Protein AF-A0A8H8DIW2-F1 (afdb_monomer_lite)

Radius of gyration: 33.6 Å; chains: 1; bounding box: 91×59×78 Å

InterPro domains:
  IPR000555 JAB1/MPN/MOV34 metalloenzyme domain [PF01398] (2-53)
  IPR024969 EIF3F/CSN6-like, C-terminal [PF13012] (102-213)

Secondary structure (DSSP, 8-state):
---------HHHHHHHHHH--STT----EEEE--SS--HHHHHHHHHHTTT-SSPEEEEE--SPPSSS-SEEEEEEEEE--TTSPPPEEEEEEE-------HHHHHHHHHHTTTTS-TT--HHHHHHHHHHHHHHHHHHHHHHHHHHHHHHHTTSS---HHHHHHHHHHHHT---TTSHHHHHHHHHHHHHHHHHHHHHHHHHHHHHHHHHHHHHHHHHHHHHHHHTT-TTTTHHHHHHHHHHTT-SS--------------------------

Sequence (274 aa):
MSDMFFKVNGAFVSTAQTRLSEPREKVIGWYHSGPKLRKSDLKINELFRRYCANPVLVVIDVKIKDIGIPTDAYMAVEEIHDDGTASAKTFVHVPSVIEAEEAEEIGVEHLLRDVKDKAVGTLSTRVAEQLTSLKGLKQHLDEIRRYLEKVTSEALPVNHQILYHLQDIFNLLPNLTGATSSRAFSVKTNDQLLVVYLCSLIRAVIALHNLINNKEENLESERRLELGLADKEDKEEDKDKKKASGDASAPSTADPENAKGRNADAGKKSDKPN

Structure (mmCIF, N/CA/C/O backbone):
data_AF-A0A8H8DIW2-F1
#
_entry.id   AF-A0A8H8DIW2-F1
#
loop_
_atom_site.group_PDB
_atom_site.id
_atom_site.type_symbol
_atom_site.label_atom_id
_atom_site.label_alt_id
_atom_site.label_comp_id
_atom_site.label_asym_id
_atom_site.label_entity_id
_atom_site.label_seq_id
_atom_site.pdbx_PDB_ins_code
_atom_site.Cartn_x
_atom_site.Cartn_y
_atom_site.Cartn_z
_atom_site.occupancy
_atom_site.B_iso_or_equiv
_atom_site.auth_seq_id
_atom_site.auth_comp_id
_atom_site.auth_asym_id
_atom_site.auth_atom_id
_atom_site.pdbx_PDB_model_num
ATOM 1 N N . MET A 1 1 ? 8.024 -7.146 -37.914 1.00 41.06 1 MET A N 1
ATOM 2 C CA . MET A 1 1 ? 8.447 -6.071 -36.994 1.00 41.06 1 MET A CA 1
ATOM 3 C C . MET A 1 1 ? 7.457 -4.933 -37.197 1.00 41.06 1 MET A C 1
ATOM 5 O O . MET A 1 1 ? 7.612 -4.166 -38.131 1.00 41.06 1 MET A O 1
ATOM 9 N N . SER A 1 2 ? 6.328 -4.963 -36.482 1.00 40.53 2 SER A N 1
ATOM 10 C CA . SER A 1 2 ? 5.239 -4.002 -36.706 1.00 40.53 2 SER A CA 1
ATOM 11 C C . SER A 1 2 ? 5.641 -2.682 -36.064 1.00 40.53 2 SER A C 1
ATOM 13 O O . SER A 1 2 ? 5.829 -2.646 -34.847 1.00 40.53 2 SER A O 1
ATOM 15 N N . ASP A 1 3 ? 5.811 -1.632 -36.865 1.00 46.53 3 ASP A N 1
ATOM 16 C CA . ASP A 1 3 ? 6.040 -0.287 -36.347 1.00 46.53 3 ASP A CA 1
ATOM 17 C C . ASP A 1 3 ? 4.857 0.088 -35.453 1.00 46.53 3 ASP A C 1
ATOM 19 O O . ASP A 1 3 ? 3.697 0.105 -35.874 1.00 46.53 3 ASP A O 1
ATOM 23 N N . MET A 1 4 ? 5.141 0.281 -34.169 1.00 57.25 4 MET A N 1
ATOM 24 C CA . MET A 1 4 ? 4.126 0.595 -33.177 1.00 57.25 4 MET A CA 1
ATOM 25 C C . MET A 1 4 ? 3.825 2.090 -33.300 1.00 57.25 4 MET A C 1
ATOM 27 O O . MET A 1 4 ? 4.548 2.926 -32.758 1.00 57.25 4 MET A O 1
ATOM 31 N N . PHE A 1 5 ? 2.793 2.424 -34.072 1.00 63.16 5 PHE A N 1
ATOM 32 C CA . PHE A 1 5 ? 2.337 3.798 -34.253 1.00 63.16 5 PHE A CA 1
ATOM 33 C C . PHE A 1 5 ? 1.617 4.286 -32.995 1.00 63.16 5 PHE A C 1
ATOM 35 O O . PHE A 1 5 ? 0.611 3.717 -32.574 1.00 63.16 5 PHE A O 1
ATOM 42 N N . PHE A 1 6 ? 2.115 5.371 -32.412 1.00 67.75 6 PHE A N 1
ATOM 43 C CA . PHE A 1 6 ? 1.425 6.137 -31.381 1.00 67.75 6 PHE A CA 1
ATOM 44 C C . PHE A 1 6 ? 1.290 7.582 -31.862 1.00 67.75 6 PHE A C 1
ATOM 46 O O . PHE A 1 6 ? 2.169 8.110 -32.545 1.00 67.75 6 PHE A O 1
ATOM 53 N N . LYS A 1 7 ? 0.165 8.222 -31.539 1.00 74.31 7 LYS A N 1
ATOM 54 C CA . LYS A 1 7 ? -0.134 9.595 -31.950 1.00 74.31 7 LYS A CA 1
ATOM 55 C C . LYS A 1 7 ? -0.332 10.445 -30.705 1.00 74.31 7 LYS A C 1
ATOM 57 O O . LYS A 1 7 ? -1.301 10.255 -29.981 1.00 74.31 7 LYS A O 1
ATOM 62 N N . VAL A 1 8 ? 0.575 11.390 -30.481 1.00 76.31 8 VAL A N 1
ATOM 63 C CA . VAL A 1 8 ? 0.440 12.409 -29.432 1.00 76.31 8 VAL A CA 1
ATOM 64 C C . VAL A 1 8 ? 0.016 13.714 -30.095 1.00 76.31 8 VAL A C 1
ATOM 66 O O . VAL A 1 8 ? 0.675 14.190 -31.019 1.00 76.31 8 VAL A O 1
ATOM 69 N N . ASN A 1 9 ? -1.100 14.293 -29.653 1.00 83.00 9 ASN A N 1
ATOM 70 C CA . ASN A 1 9 ? -1.575 15.573 -30.172 1.00 83.00 9 ASN A CA 1
ATOM 71 C C . ASN A 1 9 ? -0.874 16.737 -29.451 1.00 83.00 9 ASN A C 1
ATOM 73 O O . ASN A 1 9 ? -1.377 17.255 -28.456 1.00 83.00 9 ASN A O 1
ATOM 77 N N . GLY A 1 10 ? 0.286 17.154 -29.962 1.00 76.62 10 GLY A N 1
ATOM 78 C CA . GLY A 1 10 ? 1.078 18.235 -29.360 1.00 76.62 10 GLY A CA 1
ATOM 79 C C . GLY A 1 10 ? 0.364 19.593 -29.304 1.00 76.62 10 GLY A C 1
ATOM 80 O O . GLY A 1 10 ? 0.593 20.352 -28.366 1.00 76.62 10 GLY A O 1
ATOM 81 N N . ALA A 1 11 ? -0.541 19.877 -30.251 1.00 77.81 11 ALA A N 1
ATOM 82 C CA . ALA A 1 11 ? -1.320 21.119 -30.274 1.00 77.81 11 ALA A CA 1
ATOM 83 C C . ALA A 1 11 ? -2.365 21.167 -29.149 1.00 77.81 11 ALA A C 1
ATOM 85 O O . ALA A 1 11 ? -2.631 22.225 -28.579 1.00 77.81 11 ALA A O 1
ATOM 86 N N . PHE A 1 12 ? -2.943 20.016 -28.798 1.00 81.06 12 PHE A N 1
ATOM 87 C CA . PHE A 1 12 ? -3.833 19.915 -27.645 1.00 81.06 12 PHE A CA 1
ATOM 88 C C . PHE A 1 12 ? -3.070 20.161 -26.339 1.00 81.06 12 PHE A C 1
ATOM 90 O O . PHE A 1 12 ? -3.522 20.956 -25.522 1.00 81.06 12 PHE A O 1
ATOM 97 N N . VAL A 1 13 ? -1.890 19.551 -26.175 1.00 77.31 13 VAL A N 1
ATOM 98 C CA . VAL A 1 13 ? -1.063 19.704 -24.963 1.00 77.31 13 VAL A CA 1
ATOM 99 C C . VAL A 1 13 ? -0.633 21.159 -24.760 1.00 77.31 13 VAL A C 1
ATOM 101 O O . VAL A 1 13 ? -0.788 21.691 -23.665 1.00 77.31 13 VAL A O 1
ATOM 104 N N . SER A 1 14 ? -0.172 21.842 -25.813 1.00 74.69 14 SER A N 1
ATOM 105 C CA . SER A 1 14 ? 0.210 23.259 -25.719 1.00 74.69 14 SER A CA 1
ATOM 106 C C . SER A 1 14 ? -0.985 24.172 -25.425 1.00 74.69 14 SER A C 1
ATOM 108 O O . SER A 1 14 ? -0.876 25.121 -24.647 1.00 74.69 14 SER A O 1
ATOM 110 N N . THR A 1 15 ? -2.144 23.877 -26.021 1.00 79.31 15 THR A N 1
ATOM 111 C CA . THR A 1 15 ? -3.383 24.622 -25.757 1.00 79.31 15 THR A CA 1
ATOM 112 C C . THR A 1 15 ? -3.842 24.425 -24.316 1.00 79.31 15 THR A C 1
ATOM 114 O O . THR A 1 15 ? -4.199 25.400 -23.664 1.00 79.31 15 THR A O 1
ATOM 117 N N . ALA A 1 16 ? -3.801 23.193 -23.805 1.00 74.75 16 ALA A N 1
ATOM 118 C CA . ALA A 1 16 ? -4.144 22.884 -22.421 1.00 74.75 16 ALA A CA 1
ATOM 119 C C . ALA A 1 16 ? -3.191 23.584 -21.443 1.00 74.75 16 ALA A C 1
ATOM 121 O O . ALA A 1 16 ? -3.651 24.216 -20.502 1.00 74.75 16 ALA A O 1
ATOM 122 N N . GLN A 1 17 ? -1.884 23.578 -21.726 1.00 72.06 17 GLN A N 1
ATOM 123 C CA . GLN A 1 17 ? -0.886 24.260 -20.900 1.00 72.06 17 GLN A CA 1
ATOM 124 C C . GLN A 1 17 ? -1.117 25.775 -20.811 1.00 72.06 17 GLN A C 1
ATOM 126 O O . GLN A 1 17 ? -0.892 26.371 -19.765 1.00 72.06 17 GLN A O 1
ATOM 131 N N . THR A 1 18 ? -1.589 26.394 -21.895 1.00 69.38 18 THR A N 1
ATOM 132 C CA . THR A 1 18 ? -1.907 27.833 -21.927 1.00 69.38 18 THR A CA 1
ATOM 133 C C . THR A 1 18 ? -3.236 28.146 -21.229 1.00 69.38 18 THR A C 1
ATOM 135 O O . THR A 1 18 ? -3.476 29.283 -20.837 1.00 69.38 18 THR A O 1
ATOM 138 N N . ARG A 1 19 ? -4.122 27.150 -21.107 1.00 66.94 19 ARG A N 1
ATOM 139 C CA . ARG A 1 19 ? -5.484 27.301 -20.579 1.00 66.94 19 ARG A CA 1
ATOM 140 C C . ARG A 1 19 ? -5.606 26.921 -19.099 1.00 66.94 19 ARG A C 1
ATOM 142 O O . ARG A 1 19 ? -6.672 27.136 -18.536 1.00 66.94 19 ARG A O 1
ATOM 149 N N . LEU A 1 20 ? -4.552 26.376 -18.485 1.00 65.75 20 LEU A N 1
ATOM 150 C CA . LEU A 1 20 ? -4.472 26.206 -17.031 1.00 65.75 20 LEU A CA 1
ATOM 151 C C . LEU A 1 20 ? -4.645 27.586 -16.380 1.00 65.75 20 LEU A C 1
ATOM 153 O O . LEU A 1 20 ? -3.830 28.486 -16.586 1.00 65.75 20 LEU A O 1
ATOM 157 N N . SER A 1 21 ? -5.771 27.765 -15.691 1.00 55.81 21 SER A N 1
ATOM 158 C CA . SER A 1 21 ? -6.220 29.040 -15.124 1.00 55.81 21 SER A CA 1
ATOM 159 C C . SER A 1 21 ? -5.465 29.413 -13.853 1.00 55.81 21 SER A C 1
ATOM 161 O O . SER A 1 21 ? -5.243 30.599 -13.605 1.00 55.81 21 SER A O 1
ATOM 163 N N . GLU A 1 22 ? -5.032 28.420 -13.071 1.00 68.62 22 GLU A N 1
ATOM 164 C CA . GLU A 1 22 ? -4.232 28.631 -11.871 1.00 68.62 22 GLU A CA 1
ATOM 165 C C . GLU A 1 22 ? -2.736 28.764 -12.219 1.00 68.62 22 GLU A C 1
ATOM 167 O O . GLU A 1 22 ? -2.129 27.820 -12.727 1.00 68.62 22 GLU A O 1
ATOM 172 N N . PRO A 1 23 ? -2.054 29.858 -11.828 1.00 63.75 23 PRO A N 1
ATOM 173 C CA . PRO A 1 23 ? -0.604 30.005 -12.016 1.00 63.75 23 PRO A CA 1
ATOM 174 C C . PRO A 1 23 ? 0.238 28.992 -11.212 1.00 63.75 23 PRO A C 1
ATOM 176 O O . PRO A 1 23 ? 1.462 28.929 -11.370 1.00 63.75 23 PRO A O 1
ATOM 179 N N . ARG A 1 24 ? -0.401 28.216 -10.327 1.00 74.88 24 ARG A N 1
ATOM 180 C CA . ARG A 1 24 ? 0.219 27.167 -9.509 1.00 74.88 24 ARG A CA 1
ATOM 181 C C . ARG A 1 24 ? 0.212 25.794 -10.175 1.00 74.88 24 ARG A C 1
ATOM 183 O O . ARG A 1 24 ? 1.069 24.979 -9.842 1.00 74.88 24 ARG A O 1
ATOM 190 N N . GLU A 1 25 ? -0.683 25.551 -11.123 1.00 81.06 25 GLU A N 1
ATOM 191 C CA . GLU A 1 25 ? -0.782 24.260 -11.791 1.00 81.06 25 GLU A CA 1
ATOM 192 C C . GLU A 1 25 ? 0.158 24.209 -12.993 1.00 81.06 25 GLU A C 1
ATOM 194 O O . GLU A 1 25 ? 0.137 25.056 -13.887 1.00 81.06 25 GLU A O 1
ATOM 199 N N . LYS A 1 26 ? 1.029 23.201 -13.010 1.00 82.12 26 LYS A N 1
ATOM 200 C CA . LYS A 1 26 ? 1.973 22.971 -14.103 1.00 82.12 26 LYS A CA 1
ATOM 201 C C . LYS A 1 26 ? 1.888 21.523 -14.532 1.00 82.12 26 LYS A C 1
ATOM 203 O O . LYS A 1 26 ? 1.662 20.631 -13.721 1.00 82.12 26 LYS A O 1
ATOM 208 N N . VAL A 1 27 ? 2.129 21.283 -15.814 1.00 84.75 27 VAL A N 1
ATOM 209 C CA . VAL A 1 27 ? 2.275 19.920 -16.322 1.00 84.75 27 VAL A CA 1
ATOM 210 C C . VAL A 1 27 ? 3.525 19.309 -15.681 1.00 84.75 27 VAL A C 1
ATOM 212 O O . VAL A 1 27 ? 4.618 19.864 -15.806 1.00 84.75 27 VAL A O 1
ATOM 215 N N . ILE A 1 28 ? 3.358 18.188 -14.978 1.00 88.44 28 ILE A N 1
ATOM 216 C CA . ILE A 1 28 ? 4.436 17.469 -14.269 1.00 88.44 28 ILE A CA 1
ATOM 217 C C . ILE A 1 28 ? 4.766 16.107 -14.895 1.00 88.44 28 ILE A C 1
ATOM 219 O O . ILE A 1 28 ? 5.790 15.502 -14.585 1.00 88.44 28 ILE A O 1
ATOM 223 N N . GLY A 1 29 ? 3.919 15.612 -15.796 1.00 90.94 29 GLY A N 1
ATOM 224 C CA . GLY A 1 29 ? 4.054 14.267 -16.331 1.00 90.94 29 GLY A CA 1
ATOM 225 C C . GLY A 1 29 ? 2.852 13.835 -17.154 1.00 90.94 29 GLY A C 1
ATOM 226 O O . GLY A 1 29 ? 2.087 14.663 -17.654 1.00 90.94 29 GLY A O 1
ATOM 227 N N . TRP A 1 30 ? 2.708 12.525 -17.302 1.00 92.00 30 TRP A N 1
ATOM 228 C CA . TRP A 1 30 ? 1.630 11.894 -18.053 1.00 92.00 30 TRP A CA 1
ATOM 229 C C . TRP A 1 30 ? 1.279 10.544 -17.426 1.00 92.00 30 TRP A C 1
ATOM 231 O O . TRP A 1 30 ? 2.068 9.961 -16.683 1.00 92.00 30 TRP A O 1
ATOM 241 N N . TYR A 1 31 ? 0.082 10.044 -17.716 1.00 93.00 31 TYR A N 1
ATOM 242 C CA . TYR A 1 31 ? -0.382 8.767 -17.192 1.00 93.00 31 TYR A CA 1
ATOM 243 C C . TYR A 1 31 ? -0.924 7.876 -18.303 1.00 93.00 31 TYR A C 1
ATOM 245 O O . TYR A 1 31 ? -1.325 8.354 -19.370 1.00 93.00 31 TYR A O 1
ATOM 253 N N . HIS A 1 32 ? -0.962 6.572 -18.046 1.00 91.69 32 HIS A N 1
ATOM 254 C CA . HIS A 1 32 ? -1.687 5.638 -18.896 1.00 91.69 32 HIS A CA 1
ATOM 255 C C . HIS A 1 32 ? -2.443 4.593 -18.080 1.00 91.69 32 HIS A C 1
ATOM 257 O O . HIS A 1 32 ? -1.992 4.140 -17.032 1.00 91.69 32 HIS A O 1
ATOM 263 N N . SER A 1 33 ? -3.567 4.144 -18.630 1.00 87.88 33 SER A N 1
ATOM 264 C CA . SER A 1 33 ? -4.468 3.152 -18.035 1.00 87.88 33 SER A CA 1
ATOM 265 C C . SER A 1 33 ? -4.058 1.684 -18.273 1.00 87.88 33 SER A C 1
ATOM 267 O O . SER A 1 33 ? -4.816 0.757 -17.992 1.00 87.88 33 SER A O 1
ATOM 269 N N . GLY A 1 34 ? -2.890 1.444 -18.884 1.00 78.75 34 GLY A N 1
ATOM 270 C CA . GLY A 1 34 ? -2.388 0.097 -19.173 1.00 78.75 34 GLY A CA 1
ATOM 271 C C . GLY A 1 34 ? -1.809 -0.612 -17.938 1.00 78.75 34 GLY A C 1
ATOM 272 O O . GLY A 1 34 ? -1.159 0.038 -17.137 1.00 78.75 34 GLY A O 1
ATOM 273 N N . PRO A 1 35 ? -1.941 -1.948 -17.807 1.00 77.56 35 PRO A N 1
ATOM 274 C CA . PRO A 1 35 ? -1.584 -2.662 -16.572 1.00 77.56 35 PRO A CA 1
ATOM 275 C C . PRO A 1 35 ? -0.074 -2.848 -16.343 1.00 77.56 35 PRO A C 1
ATOM 277 O O . PRO A 1 35 ? 0.329 -3.261 -15.262 1.00 77.56 35 PRO A O 1
ATOM 280 N N . LYS A 1 36 ? 0.761 -2.663 -17.375 1.00 83.00 36 LYS A N 1
ATOM 281 C CA . LYS A 1 36 ? 2.224 -2.824 -17.323 1.00 83.00 36 LYS A CA 1
ATOM 282 C C . LYS A 1 36 ? 2.893 -1.875 -18.308 1.00 83.00 36 LYS A C 1
ATOM 284 O O . LYS A 1 36 ? 2.298 -1.568 -19.346 1.00 83.00 36 LYS A O 1
ATOM 289 N N . LEU A 1 37 ? 4.144 -1.517 -18.019 1.00 86.06 37 LEU A N 1
ATOM 290 C CA . LEU A 1 37 ? 4.985 -0.716 -18.904 1.00 86.06 37 LEU A CA 1
ATOM 291 C C . LEU A 1 37 ? 5.192 -1.402 -20.256 1.00 86.06 37 LEU A C 1
ATOM 293 O O . LEU A 1 37 ? 5.345 -2.626 -20.364 1.00 86.06 37 LEU A O 1
ATOM 297 N N . ARG A 1 38 ? 5.246 -0.580 -21.296 1.00 86.50 38 ARG A N 1
ATOM 298 C CA . ARG A 1 38 ? 5.514 -0.948 -22.681 1.00 86.50 38 ARG A CA 1
ATOM 299 C C . ARG A 1 38 ? 6.789 -0.264 -23.160 1.00 86.50 38 ARG A C 1
ATOM 301 O O . ARG A 1 38 ? 7.127 0.848 -22.775 1.00 86.50 38 ARG A O 1
ATOM 308 N N . LYS A 1 39 ? 7.471 -0.895 -24.119 1.00 82.62 39 LYS A N 1
ATOM 309 C CA . LYS A 1 39 ? 8.671 -0.318 -24.759 1.00 82.62 39 LYS A CA 1
ATOM 310 C C . LYS A 1 39 ? 8.392 1.014 -25.478 1.00 82.62 39 LYS A C 1
ATOM 312 O O . LYS A 1 39 ? 9.310 1.800 -25.686 1.00 82.62 39 LYS A O 1
ATOM 317 N N . SER A 1 40 ? 7.140 1.269 -25.868 1.00 87.56 40 SER A N 1
ATOM 318 C CA . SER A 1 40 ? 6.693 2.538 -26.459 1.00 87.56 40 SER A CA 1
ATOM 319 C C . SER A 1 40 ? 6.756 3.712 -25.485 1.00 87.56 40 SER A C 1
ATOM 321 O O . SER A 1 40 ? 6.913 4.850 -25.924 1.00 87.56 40 SER A O 1
ATOM 323 N N . ASP A 1 41 ? 6.661 3.447 -24.184 1.00 90.19 41 ASP A N 1
ATOM 324 C CA . ASP A 1 41 ? 6.467 4.483 -23.169 1.00 90.19 41 ASP A CA 1
ATOM 325 C C . ASP A 1 41 ? 7.717 5.341 -23.015 1.00 90.19 41 ASP A C 1
ATOM 327 O O . ASP A 1 41 ? 7.624 6.544 -22.795 1.00 90.19 41 ASP A O 1
ATOM 331 N N . LEU A 1 42 ? 8.891 4.759 -23.269 1.00 87.88 42 LEU A N 1
ATOM 332 C CA . LEU A 1 42 ? 10.146 5.498 -23.300 1.00 87.88 42 LEU A CA 1
ATOM 333 C C . LEU A 1 42 ? 10.152 6.560 -24.411 1.00 87.88 42 LEU A C 1
ATOM 335 O O . LEU A 1 42 ? 10.541 7.702 -24.177 1.00 87.88 42 LEU A O 1
ATOM 339 N N . LYS A 1 43 ? 9.645 6.210 -25.602 1.00 88.31 43 LYS A N 1
ATOM 340 C CA . LYS A 1 43 ? 9.546 7.141 -26.739 1.00 88.31 43 LYS A CA 1
ATOM 341 C C . LYS A 1 43 ? 8.530 8.251 -26.468 1.00 88.31 43 LYS A C 1
ATOM 343 O O . LYS A 1 43 ? 8.753 9.397 -26.846 1.00 88.31 43 LYS A O 1
ATOM 348 N N . ILE A 1 44 ? 7.416 7.918 -25.814 1.00 89.06 44 ILE A N 1
ATOM 349 C CA . ILE A 1 44 ? 6.399 8.900 -25.415 1.00 89.06 44 ILE A CA 1
ATOM 350 C C . ILE A 1 44 ? 6.979 9.854 -24.366 1.00 89.06 44 ILE A C 1
ATOM 352 O O . ILE A 1 44 ? 6.819 11.068 -24.489 1.00 89.06 44 ILE A O 1
ATOM 356 N N . ASN A 1 45 ? 7.722 9.332 -23.391 1.00 89.75 45 ASN A N 1
ATOM 357 C CA . ASN A 1 45 ? 8.336 10.140 -22.344 1.00 89.75 45 ASN A CA 1
ATOM 358 C C . ASN A 1 45 ? 9.336 11.167 -22.902 1.00 89.75 45 ASN A C 1
ATOM 360 O O . ASN A 1 45 ? 9.384 12.309 -22.445 1.00 89.75 45 ASN A O 1
ATOM 364 N N . GLU A 1 46 ? 10.084 10.807 -23.949 1.00 87.31 46 GLU A N 1
ATOM 365 C CA . GLU A 1 46 ? 10.972 11.743 -24.648 1.00 87.31 46 GLU A CA 1
ATOM 366 C C . GLU A 1 46 ? 10.224 12.894 -25.337 1.00 87.31 46 GLU A C 1
ATOM 368 O O . GLU A 1 46 ? 10.734 14.016 -25.374 1.00 87.31 46 GLU A O 1
ATOM 373 N N . LEU A 1 47 ? 9.006 12.664 -25.839 1.00 87.75 47 LEU A N 1
ATOM 374 C CA . LEU A 1 47 ? 8.177 13.741 -26.392 1.00 87.75 47 LEU A CA 1
ATOM 375 C C . LEU A 1 47 ? 7.720 14.715 -25.302 1.00 87.75 47 LEU A C 1
ATOM 377 O O . LEU A 1 47 ? 7.751 15.929 -25.518 1.00 87.75 47 LEU A O 1
ATOM 381 N N . PHE A 1 48 ? 7.344 14.200 -24.129 1.00 87.12 48 PHE A N 1
ATOM 382 C CA . PHE A 1 48 ? 6.925 15.023 -22.990 1.00 87.12 48 PHE A CA 1
ATOM 383 C C . PHE A 1 48 ? 8.070 15.826 -22.370 1.00 87.12 48 PHE A C 1
ATOM 385 O O . PHE A 1 48 ? 7.823 16.884 -21.789 1.00 87.12 48 PHE A O 1
ATOM 392 N N . ARG A 1 49 ? 9.326 15.420 -22.593 1.00 86.44 49 ARG A N 1
ATOM 393 C CA . ARG A 1 49 ? 10.509 16.170 -22.142 1.00 86.44 49 ARG A CA 1
ATOM 394 C C . ARG A 1 49 ? 10.616 17.583 -22.737 1.00 86.44 49 ARG A C 1
ATOM 396 O O . ARG A 1 49 ? 11.315 18.435 -22.201 1.00 86.44 49 ARG A O 1
ATOM 403 N N . ARG A 1 50 ? 9.911 17.851 -23.844 1.00 86.31 50 ARG A N 1
ATOM 404 C CA . ARG A 1 50 ? 9.811 19.191 -24.455 1.00 86.31 50 ARG A CA 1
ATOM 405 C C . ARG A 1 50 ? 8.943 20.154 -23.644 1.00 86.31 50 ARG A C 1
ATOM 407 O O . ARG A 1 50 ? 9.105 21.361 -23.775 1.00 86.31 50 ARG A O 1
ATOM 414 N N . TYR A 1 51 ? 8.020 19.617 -22.849 1.00 83.25 51 TYR A N 1
ATOM 415 C CA . TYR A 1 51 ? 7.067 20.382 -22.047 1.00 83.25 51 TYR A CA 1
ATOM 416 C C . TYR A 1 51 ? 7.474 20.422 -20.567 1.00 83.25 51 TYR A C 1
ATOM 418 O O . TYR A 1 51 ? 7.240 21.425 -19.897 1.00 83.25 51 TYR A O 1
ATOM 426 N N . CYS A 1 52 ? 8.124 19.361 -20.071 1.00 84.19 52 CYS A N 1
ATOM 427 C CA . CYS A 1 52 ? 8.544 19.204 -18.677 1.00 84.19 52 CYS A CA 1
ATOM 428 C C . CYS A 1 52 ? 9.991 18.698 -18.619 1.00 84.19 52 CYS A C 1
ATOM 430 O O . CYS A 1 52 ? 10.326 17.743 -19.310 1.00 84.19 52 CYS A O 1
ATOM 432 N N . ALA A 1 53 ? 10.846 19.271 -17.765 1.00 84.06 53 ALA A N 1
ATOM 433 C CA . ALA A 1 53 ? 12.248 18.839 -17.667 1.00 84.06 53 ALA A CA 1
ATOM 434 C C . ALA A 1 53 ? 12.390 17.371 -17.208 1.00 84.06 53 ALA A C 1
ATOM 436 O O . ALA A 1 53 ? 13.176 16.616 -17.785 1.00 84.06 53 ALA A O 1
ATOM 437 N N . ASN A 1 54 ? 11.580 16.981 -16.215 1.00 86.94 54 ASN A N 1
ATOM 438 C CA . ASN A 1 54 ? 11.560 15.658 -15.591 1.00 86.94 54 ASN A CA 1
ATOM 439 C C . ASN A 1 54 ? 10.119 15.115 -15.568 1.00 86.94 54 ASN A C 1
ATOM 441 O O . ASN A 1 54 ? 9.441 15.254 -14.551 1.00 86.94 54 ASN A O 1
ATOM 445 N N . PRO A 1 55 ? 9.611 14.567 -16.686 1.00 92.12 55 PRO A N 1
ATOM 446 C CA . PRO A 1 55 ? 8.264 14.013 -16.726 1.00 92.12 55 PRO A CA 1
ATOM 447 C C . PRO A 1 55 ? 8.181 12.719 -15.906 1.00 92.12 55 PRO A C 1
ATOM 449 O O . PRO A 1 55 ? 8.982 11.800 -16.102 1.00 92.12 55 PRO A O 1
ATOM 452 N N . VAL A 1 56 ? 7.190 12.647 -15.017 1.00 92.50 56 VAL A N 1
ATOM 453 C CA . VAL A 1 56 ? 6.835 11.424 -14.279 1.00 92.50 56 VAL A CA 1
ATOM 454 C C . VAL A 1 56 ? 5.774 10.650 -15.063 1.00 92.50 56 VAL A C 1
ATOM 456 O O . VAL A 1 56 ? 4.802 11.237 -15.545 1.00 92.50 56 VAL A O 1
ATOM 459 N N . LEU A 1 57 ? 5.966 9.339 -15.198 1.00 93.38 57 LEU A N 1
ATOM 460 C CA . LEU A 1 57 ? 4.971 8.422 -15.744 1.00 93.38 57 LEU A CA 1
ATOM 461 C C . LEU A 1 57 ? 4.192 7.793 -14.589 1.00 93.38 57 LEU A C 1
ATOM 463 O O . LEU A 1 57 ? 4.787 7.130 -13.745 1.00 93.38 57 LEU A O 1
ATOM 467 N N . VAL A 1 58 ? 2.870 7.947 -14.584 1.00 92.81 58 VAL A N 1
ATOM 468 C CA . VAL A 1 58 ? 1.991 7.243 -13.640 1.00 92.81 58 VAL A CA 1
ATOM 469 C C . VAL A 1 58 ? 1.191 6.173 -14.374 1.00 92.81 58 VAL A C 1
ATOM 471 O O . VAL A 1 58 ? 0.444 6.450 -15.316 1.00 92.81 58 VAL A O 1
ATOM 474 N N . VAL A 1 59 ? 1.345 4.929 -13.947 1.00 91.56 59 VAL A N 1
ATOM 475 C CA . VAL A 1 59 ? 0.583 3.793 -14.452 1.00 91.56 59 VAL A CA 1
ATOM 476 C C . VAL A 1 59 ? -0.610 3.585 -13.534 1.00 91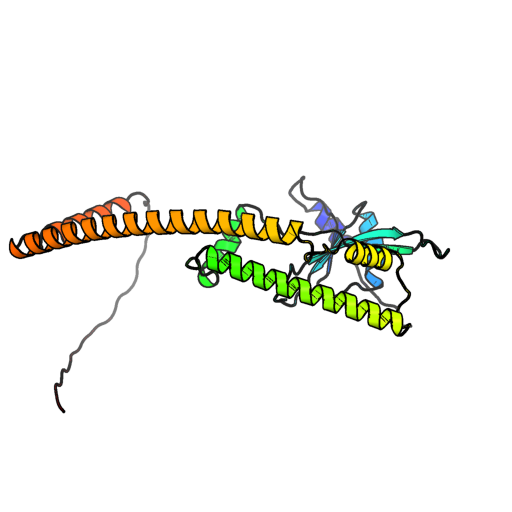.56 59 VAL A C 1
ATOM 478 O O . VAL A 1 59 ? -0.436 3.314 -12.351 1.00 91.56 59 VAL A O 1
ATOM 481 N N . ILE A 1 60 ? -1.816 3.728 -14.079 1.00 90.56 60 ILE A N 1
ATOM 482 C CA . ILE A 1 60 ? -3.061 3.550 -13.329 1.00 90.56 60 ILE A CA 1
ATOM 483 C C . ILE A 1 60 ? -3.696 2.239 -13.777 1.00 90.56 60 ILE A C 1
ATOM 485 O O . ILE A 1 60 ? -4.073 2.091 -14.944 1.00 90.56 60 ILE A O 1
ATOM 489 N N . ASP A 1 61 ? -3.829 1.287 -12.859 1.00 87.00 61 ASP A N 1
ATOM 490 C CA . ASP A 1 61 ? -4.565 0.061 -13.131 1.00 87.00 61 ASP A CA 1
ATOM 491 C C . ASP A 1 61 ? -6.071 0.322 -13.031 1.00 87.00 61 ASP A C 1
ATOM 493 O O . ASP A 1 61 ? -6.601 0.679 -11.982 1.00 87.00 61 ASP A O 1
ATOM 497 N N . VAL A 1 62 ? -6.776 0.133 -14.146 1.00 84.12 62 VAL A N 1
ATOM 498 C CA . VAL A 1 62 ? -8.241 0.270 -14.208 1.00 84.12 62 VAL A CA 1
ATOM 499 C C . VAL A 1 62 ? -8.933 -0.926 -13.551 1.00 84.12 62 VAL A C 1
ATOM 501 O O . VAL A 1 62 ? -10.116 -0.864 -13.214 1.00 84.12 62 VAL A O 1
ATOM 504 N N . LYS A 1 63 ? -8.222 -2.045 -13.378 1.00 83.19 63 LYS A N 1
ATOM 505 C CA . LYS A 1 63 ? -8.774 -3.215 -12.704 1.00 83.19 63 LYS A CA 1
ATOM 506 C C . LYS A 1 63 ? -8.633 -3.038 -11.202 1.00 83.19 63 LYS A C 1
ATOM 508 O O . LYS A 1 63 ? -7.530 -2.879 -10.689 1.00 83.19 63 LYS A O 1
ATOM 513 N N . ILE A 1 64 ? -9.762 -3.140 -10.509 1.00 75.56 64 ILE A N 1
ATOM 514 C CA . ILE A 1 64 ? -9.802 -3.144 -9.050 1.00 75.56 64 ILE A CA 1
ATOM 515 C C . ILE A 1 64 ? -8.990 -4.350 -8.566 1.00 75.56 64 ILE A C 1
ATOM 517 O O . ILE A 1 64 ? -9.314 -5.499 -8.877 1.00 75.56 64 ILE A O 1
ATOM 521 N N . LYS A 1 65 ? -7.905 -4.070 -7.847 1.00 75.00 65 LYS A N 1
ATOM 522 C CA . LYS A 1 65 ? -7.118 -5.055 -7.106 1.00 75.00 65 LYS A CA 1
ATOM 523 C C . LYS A 1 65 ? -7.556 -5.002 -5.647 1.00 75.00 65 LYS A C 1
ATOM 525 O O . LYS A 1 65 ? -7.765 -3.920 -5.111 1.00 75.00 65 LYS A O 1
ATOM 530 N N . ASP A 1 66 ? -7.640 -6.161 -5.002 1.00 64.81 66 ASP A N 1
ATOM 531 C CA . ASP A 1 66 ? -8.021 -6.255 -3.584 1.00 64.81 66 ASP A CA 1
ATOM 532 C C . ASP A 1 66 ? -6.942 -5.707 -2.631 1.00 64.81 66 ASP A C 1
ATOM 534 O O . ASP A 1 66 ? -7.199 -5.530 -1.442 1.00 64.81 66 ASP A O 1
ATOM 538 N N . ILE A 1 67 ? -5.706 -5.515 -3.114 1.00 75.50 67 ILE A N 1
ATOM 539 C CA . ILE A 1 67 ? -4.539 -5.197 -2.287 1.00 75.50 67 ILE A CA 1
ATOM 540 C C . ILE A 1 67 ? -3.655 -4.173 -3.000 1.00 75.50 67 ILE A C 1
ATOM 542 O O . ILE A 1 67 ? -3.311 -4.346 -4.170 1.00 75.50 67 ILE A O 1
ATOM 546 N N . GLY A 1 68 ? -3.230 -3.158 -2.247 1.00 75.88 68 GLY A N 1
ATOM 547 C CA . GLY A 1 68 ? -2.309 -2.124 -2.704 1.00 75.88 68 GLY A CA 1
ATOM 548 C C . GLY A 1 68 ? -3.006 -0.933 -3.354 1.00 75.88 68 GLY A C 1
ATOM 549 O O . GLY A 1 68 ? -4.226 -0.890 -3.508 1.00 75.88 68 GLY A O 1
ATOM 550 N N . ILE A 1 69 ? -2.197 0.056 -3.711 1.00 82.88 69 ILE A N 1
ATOM 551 C CA . ILE A 1 69 ? -2.646 1.254 -4.411 1.00 82.88 69 ILE A CA 1
ATOM 552 C C . ILE A 1 69 ? -2.625 0.941 -5.918 1.00 82.88 69 ILE A C 1
ATOM 554 O O . ILE A 1 69 ? -1.649 0.362 -6.392 1.00 82.88 69 ILE A O 1
ATOM 558 N N . PRO A 1 70 ? -3.659 1.295 -6.702 1.00 86.38 70 PRO A N 1
ATOM 559 C CA . PRO A 1 70 ? -3.706 0.993 -8.136 1.00 86.38 70 PRO A CA 1
ATOM 560 C C . PRO A 1 70 ? -2.797 1.897 -8.990 1.00 86.38 70 PRO A C 1
ATOM 562 O O . PRO A 1 70 ? -2.915 1.891 -10.215 1.00 86.38 70 PRO A O 1
ATOM 565 N N . THR A 1 71 ? -1.931 2.697 -8.368 1.00 88.12 71 THR A N 1
ATOM 566 C CA . THR A 1 71 ? -1.065 3.671 -9.033 1.00 88.12 71 THR A CA 1
ATOM 567 C C . THR A 1 71 ? 0.394 3.336 -8.778 1.00 88.12 71 THR A C 1
ATOM 569 O O . THR A 1 71 ? 0.821 3.345 -7.625 1.00 88.12 71 THR A O 1
ATOM 572 N N . ASP A 1 72 ? 1.149 3.135 -9.853 1.00 89.44 72 ASP A N 1
ATOM 573 C CA . ASP A 1 72 ? 2.600 2.967 -9.811 1.00 89.44 72 ASP A CA 1
ATOM 574 C C . ASP A 1 72 ? 3.259 4.156 -10.524 1.00 89.44 72 ASP A C 1
ATOM 576 O O . ASP A 1 72 ? 2.901 4.484 -11.661 1.00 89.44 72 ASP A O 1
ATOM 580 N N . ALA A 1 73 ? 4.221 4.814 -9.878 1.00 92.31 73 ALA A N 1
ATOM 581 C CA . ALA A 1 73 ? 4.937 5.948 -10.458 1.00 92.31 73 ALA A CA 1
ATOM 582 C C . ALA A 1 73 ? 6.339 5.546 -10.934 1.00 92.31 73 ALA A C 1
ATOM 584 O O . ALA A 1 73 ? 7.053 4.785 -10.281 1.00 92.31 73 ALA A O 1
ATOM 585 N N . TYR A 1 74 ? 6.753 6.088 -12.078 1.00 93.00 74 TYR A N 1
ATOM 586 C CA . TYR A 1 74 ? 8.037 5.803 -12.705 1.00 93.00 74 TYR A CA 1
ATOM 587 C C . TYR A 1 74 ? 8.702 7.070 -13.229 1.00 93.00 74 TYR A C 1
ATOM 589 O O . TYR A 1 74 ? 8.057 7.956 -13.796 1.00 93.00 74 TYR A O 1
ATOM 597 N N . MET A 1 75 ? 10.025 7.119 -13.114 1.00 91.56 75 MET A N 1
ATOM 598 C CA . MET A 1 75 ? 10.855 8.174 -13.684 1.00 91.56 75 MET A CA 1
ATOM 599 C C . MET A 1 75 ? 11.879 7.565 -14.639 1.00 91.56 75 MET A C 1
ATOM 601 O O . MET A 1 75 ? 12.453 6.516 -14.356 1.00 91.56 75 MET A O 1
ATOM 605 N N . ALA A 1 76 ? 12.098 8.203 -15.789 1.00 89.94 76 ALA A N 1
ATOM 606 C CA . ALA A 1 76 ? 13.120 7.753 -16.729 1.00 89.94 76 ALA A CA 1
ATOM 607 C C . ALA A 1 76 ? 14.503 8.221 -16.267 1.00 89.94 76 ALA A C 1
ATOM 609 O O . ALA A 1 76 ? 14.748 9.427 -16.174 1.00 89.94 76 ALA A O 1
ATOM 610 N N . VAL A 1 77 ? 15.397 7.268 -16.025 1.00 87.06 77 VAL A N 1
ATOM 611 C CA . VAL A 1 77 ? 16.786 7.501 -15.625 1.00 87.06 77 VAL A CA 1
ATOM 612 C C . VAL A 1 77 ? 17.703 6.825 -16.643 1.00 87.06 77 VAL A C 1
ATOM 614 O O . VAL A 1 77 ? 17.367 5.791 -17.217 1.00 87.06 77 VAL A O 1
ATOM 617 N N . GLU A 1 78 ? 18.840 7.452 -16.936 1.00 84.38 78 GLU A N 1
ATOM 618 C CA . GLU A 1 78 ? 19.896 6.837 -17.741 1.00 84.38 78 GLU A CA 1
ATOM 619 C C . GLU A 1 78 ? 20.733 5.938 -16.831 1.00 84.38 78 GLU A C 1
ATOM 621 O O . GLU A 1 78 ? 21.476 6.434 -15.984 1.00 84.38 78 GLU A O 1
ATOM 626 N N . GLU A 1 79 ? 20.587 4.622 -16.984 1.00 76.69 79 GLU A N 1
ATOM 627 C CA . GLU A 1 79 ? 21.351 3.644 -16.216 1.00 76.69 79 GLU A CA 1
ATOM 628 C C . GLU A 1 79 ? 22.551 3.155 -17.026 1.00 76.69 79 GLU A C 1
ATOM 630 O O . GLU A 1 79 ? 22.433 2.545 -18.099 1.00 76.69 79 GLU A O 1
ATOM 635 N N . ILE A 1 80 ? 23.735 3.407 -16.472 1.00 74.69 80 ILE A N 1
ATOM 636 C CA . ILE A 1 80 ? 24.979 2.809 -16.940 1.00 74.69 80 ILE A CA 1
ATOM 637 C C . ILE A 1 80 ? 25.026 1.408 -16.339 1.00 74.69 80 ILE A C 1
ATOM 639 O O . ILE A 1 80 ? 25.082 1.247 -15.122 1.00 74.69 80 ILE A O 1
ATOM 643 N N . HIS A 1 81 ? 24.944 0.400 -17.197 1.00 67.56 81 HIS A N 1
ATOM 644 C CA . HIS A 1 81 ? 25.030 -0.987 -16.768 1.00 67.56 81 HIS A CA 1
ATOM 645 C C . HIS A 1 81 ? 26.496 -1.340 -16.491 1.00 67.56 81 HIS A C 1
ATOM 647 O O . HIS A 1 81 ? 27.370 -1.030 -17.301 1.00 67.56 81 HIS A O 1
ATOM 653 N N . ASP A 1 82 ? 26.748 -2.032 -15.379 1.00 64.31 82 ASP A N 1
ATOM 654 C CA . ASP A 1 82 ? 28.087 -2.520 -15.000 1.00 64.31 82 ASP A CA 1
ATOM 655 C C . ASP A 1 82 ? 28.597 -3.628 -15.949 1.00 64.31 82 ASP A C 1
ATOM 657 O O . ASP A 1 82 ? 29.788 -3.913 -16.024 1.00 64.31 82 ASP A O 1
ATOM 661 N N . ASP A 1 83 ? 27.695 -4.198 -16.755 1.00 63.34 83 ASP A N 1
ATOM 662 C CA . ASP A 1 83 ? 27.970 -5.243 -17.749 1.00 63.34 83 ASP A CA 1
ATOM 663 C C . ASP A 1 83 ? 28.637 -4.703 -19.038 1.00 63.34 83 ASP A C 1
ATOM 665 O O . ASP A 1 83 ? 28.799 -5.427 -20.022 1.00 63.34 83 ASP A O 1
ATOM 669 N N . GLY A 1 84 ? 28.997 -3.413 -19.077 1.00 63.91 84 GLY A N 1
ATOM 670 C CA . GLY A 1 84 ? 29.658 -2.771 -20.222 1.00 63.91 84 GLY A CA 1
ATOM 671 C C . GLY A 1 84 ? 28.746 -2.502 -21.427 1.00 63.91 84 GLY A C 1
ATOM 672 O O . GLY A 1 84 ? 29.216 -2.055 -22.476 1.00 63.91 84 GLY A O 1
ATOM 673 N N . THR A 1 85 ? 27.440 -2.753 -21.304 1.00 70.62 85 THR A N 1
ATOM 674 C CA . THR A 1 85 ? 26.451 -2.404 -22.330 1.00 70.62 85 THR A CA 1
ATOM 675 C C . THR A 1 85 ? 26.213 -0.893 -22.380 1.00 70.62 85 THR A C 1
ATOM 677 O O . THR A 1 85 ? 26.314 -0.200 -21.370 1.00 70.62 85 THR A O 1
ATOM 680 N N . ALA A 1 86 ? 25.876 -0.372 -23.566 1.00 72.19 86 ALA A N 1
ATOM 681 C CA . ALA A 1 86 ? 25.610 1.053 -23.763 1.00 72.19 86 ALA A CA 1
ATOM 682 C C . ALA A 1 86 ? 24.543 1.582 -22.785 1.00 72.19 86 ALA A C 1
ATOM 684 O O . ALA A 1 86 ? 23.585 0.872 -22.478 1.00 72.19 86 ALA A O 1
ATOM 685 N N . SER A 1 87 ? 24.702 2.838 -22.344 1.00 74.75 87 SER A N 1
ATOM 686 C CA . SER A 1 87 ? 23.731 3.525 -21.481 1.00 74.75 87 SER A CA 1
ATOM 687 C C . SER A 1 87 ? 22.328 3.410 -22.076 1.00 74.75 87 SER A C 1
ATOM 689 O O . SER A 1 87 ? 22.080 3.838 -23.209 1.00 74.75 87 SER A O 1
ATOM 691 N N . ALA A 1 88 ? 21.426 2.792 -21.319 1.00 77.50 88 ALA A N 1
ATOM 692 C CA . ALA A 1 88 ? 20.038 2.608 -21.699 1.00 77.50 88 ALA A CA 1
ATOM 693 C C . ALA A 1 88 ? 19.164 3.403 -20.732 1.00 77.50 88 ALA A C 1
ATOM 695 O O . ALA A 1 88 ? 19.362 3.372 -19.519 1.00 77.50 88 ALA A O 1
ATOM 696 N N . LYS A 1 89 ? 18.172 4.115 -21.270 1.00 82.88 89 LYS A N 1
ATOM 697 C CA . LYS A 1 89 ? 17.159 4.755 -20.432 1.00 82.88 89 LYS A CA 1
ATOM 698 C C . LYS A 1 89 ? 16.177 3.701 -19.951 1.00 82.88 89 LYS A C 1
ATOM 700 O O . LYS A 1 89 ? 15.486 3.077 -20.762 1.00 82.88 89 LYS A O 1
ATOM 705 N N . THR A 1 90 ? 16.097 3.539 -18.645 1.00 86.44 90 THR A N 1
ATOM 706 C CA . THR A 1 90 ? 15.182 2.627 -17.966 1.00 86.44 90 THR A CA 1
ATOM 707 C C . THR A 1 90 ? 14.237 3.434 -17.083 1.00 86.44 90 THR A C 1
ATOM 709 O O . THR A 1 90 ? 14.484 4.592 -16.742 1.00 86.44 90 THR A O 1
ATOM 712 N N . PHE A 1 91 ? 13.081 2.850 -16.783 1.0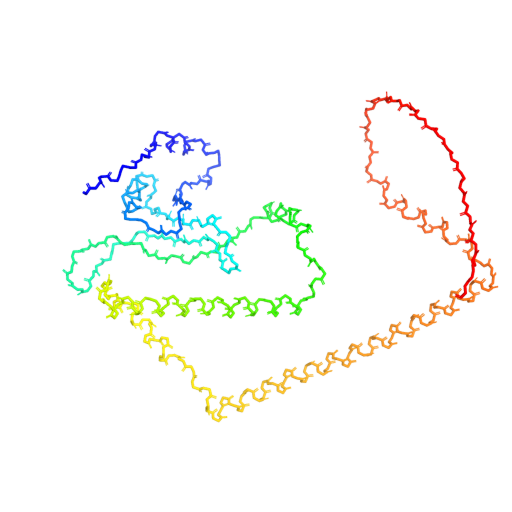0 90.12 91 PHE A N 1
ATOM 713 C CA . PHE A 1 91 ? 12.142 3.436 -15.838 1.00 90.12 91 PHE A CA 1
ATOM 714 C C . PHE A 1 91 ? 12.434 2.880 -14.452 1.00 90.12 91 PHE A C 1
ATOM 716 O O . PHE A 1 91 ? 12.341 1.671 -14.241 1.00 90.12 91 PHE A O 1
ATOM 723 N N . VAL A 1 92 ? 12.739 3.773 -13.520 1.00 88.88 92 VAL A N 1
ATOM 724 C CA . VAL A 1 92 ? 12.917 3.447 -12.108 1.00 88.88 92 VAL A CA 1
ATOM 725 C C . VAL A 1 92 ? 11.612 3.748 -11.385 1.00 88.88 92 VAL A C 1
ATOM 727 O O . VAL A 1 92 ? 10.999 4.795 -11.608 1.00 88.88 92 VAL A O 1
ATOM 730 N N . HIS A 1 93 ? 11.167 2.811 -10.551 1.00 89.94 93 HIS A N 1
ATOM 731 C CA . HIS A 1 93 ? 9.974 2.986 -9.732 1.00 89.94 93 HIS A CA 1
ATOM 732 C C . HIS A 1 93 ? 10.211 4.050 -8.654 1.00 89.94 93 HIS A C 1
ATOM 734 O O . HIS A 1 93 ? 11.215 4.009 -7.940 1.00 89.94 93 HIS A O 1
ATOM 740 N N . VAL A 1 94 ? 9.265 4.973 -8.518 1.00 90.94 94 VAL A N 1
ATOM 741 C CA . VAL A 1 94 ? 9.255 6.013 -7.488 1.00 90.94 94 VAL A CA 1
ATOM 742 C C . VAL A 1 94 ? 8.131 5.688 -6.504 1.00 90.94 94 VAL A C 1
ATOM 744 O O . VAL A 1 94 ? 7.000 5.497 -6.947 1.00 90.94 94 VAL A O 1
ATOM 747 N N . PRO A 1 95 ? 8.397 5.627 -5.185 1.00 90.38 95 PRO A N 1
ATOM 748 C CA . PRO A 1 95 ? 7.348 5.407 -4.195 1.00 90.38 95 PRO A CA 1
ATOM 749 C C . PRO A 1 95 ? 6.222 6.440 -4.330 1.00 90.38 95 PRO A C 1
ATOM 751 O O . PRO A 1 95 ? 6.483 7.643 -4.337 1.00 90.38 95 PRO A O 1
ATOM 754 N N . SER A 1 96 ? 4.980 5.967 -4.420 1.00 87.38 96 SER A N 1
ATOM 755 C CA . SER A 1 96 ? 3.789 6.806 -4.567 1.00 87.38 96 SER A CA 1
ATOM 756 C C . SER A 1 96 ? 2.773 6.542 -3.462 1.00 87.38 96 SER A C 1
ATOM 758 O O . SER A 1 96 ? 2.549 5.398 -3.067 1.00 87.38 96 SER A O 1
ATOM 760 N N . VAL A 1 97 ? 2.130 7.613 -2.999 1.00 89.62 97 VAL A N 1
ATOM 761 C CA . VAL A 1 97 ? 1.027 7.594 -2.032 1.00 89.62 97 VAL A CA 1
ATOM 762 C C . VAL A 1 97 ? -0.097 8.460 -2.596 1.00 89.62 97 VAL A C 1
ATOM 764 O O . VAL A 1 97 ? 0.175 9.474 -3.236 1.00 89.62 97 VAL A O 1
ATOM 767 N N . ILE A 1 98 ? -1.347 8.037 -2.399 1.00 88.88 98 ILE A N 1
ATOM 768 C CA . ILE A 1 98 ? -2.519 8.847 -2.739 1.00 88.88 98 ILE A CA 1
ATOM 769 C C . ILE A 1 98 ? -2.863 9.689 -1.515 1.00 88.88 98 ILE A C 1
ATOM 771 O O . ILE A 1 98 ? -3.187 9.143 -0.461 1.00 88.88 98 ILE A O 1
ATOM 775 N N . GLU A 1 99 ? -2.798 11.002 -1.680 1.00 90.00 99 GLU A N 1
ATOM 776 C CA . GLU A 1 99 ? -3.263 11.987 -0.709 1.00 90.00 99 GLU A CA 1
ATOM 777 C C . GLU A 1 99 ? -4.429 12.762 -1.330 1.00 90.00 99 GLU A C 1
ATOM 779 O O . GLU A 1 99 ? -4.483 12.919 -2.550 1.00 90.00 99 GLU A O 1
ATOM 784 N N . ALA A 1 100 ? -5.369 13.197 -0.495 1.00 89.06 100 ALA A N 1
ATOM 785 C CA . ALA A 1 100 ? -6.531 13.979 -0.902 1.00 89.06 100 ALA A CA 1
ATOM 786 C C . ALA A 1 100 ? -6.480 15.358 -0.233 1.00 89.06 100 ALA A C 1
ATOM 788 O O . ALA A 1 100 ? -6.016 15.479 0.903 1.00 89.06 100 ALA A O 1
ATOM 789 N N . GLU A 1 101 ? -6.961 16.389 -0.926 1.00 91.38 101 GLU A N 1
ATOM 790 C CA . GLU A 1 101 ? -7.198 17.706 -0.321 1.00 91.38 101 GLU A CA 1
ATOM 791 C C . GLU A 1 101 ? -8.495 17.697 0.514 1.00 91.38 101 GLU A C 1
ATOM 793 O O . GLU A 1 101 ? -9.375 16.873 0.282 1.00 91.38 101 GLU A O 1
ATOM 798 N N . GLU A 1 102 ? -8.660 18.634 1.455 1.00 90.81 102 GLU A N 1
ATOM 799 C CA . GLU A 1 102 ? -9.846 18.741 2.327 1.00 90.81 102 GLU A CA 1
ATOM 800 C C . GLU A 1 102 ? -11.171 18.719 1.540 1.00 90.81 102 GLU A C 1
ATOM 802 O O . GLU A 1 102 ? -12.105 17.997 1.893 1.00 90.81 102 GLU A O 1
ATOM 807 N N . ALA A 1 103 ? -11.246 19.463 0.430 1.00 92.56 103 ALA A N 1
ATOM 808 C CA . ALA A 1 103 ? -12.439 19.488 -0.416 1.00 92.56 103 ALA A CA 1
ATOM 809 C C . ALA A 1 103 ? -12.727 18.121 -1.070 1.00 92.56 103 ALA A C 1
ATOM 811 O O . ALA A 1 103 ? -13.888 17.726 -1.204 1.00 92.56 103 ALA A O 1
ATOM 812 N N . GLU A 1 104 ? -11.681 17.387 -1.455 1.00 91.94 104 GLU A N 1
ATOM 813 C CA . GLU A 1 104 ? -11.796 16.057 -2.058 1.00 91.94 104 GLU A CA 1
ATOM 814 C C . GLU A 1 104 ? -12.139 14.995 -1.013 1.00 91.94 104 GLU A C 1
ATOM 816 O O . GLU A 1 104 ? -12.980 14.136 -1.274 1.00 91.94 104 GLU A O 1
ATOM 821 N N . GLU A 1 105 ? -11.546 15.073 0.181 1.00 89.75 105 GLU A N 1
ATOM 822 C CA . GLU A 1 105 ? -11.806 14.149 1.284 1.00 89.75 105 GLU A CA 1
ATOM 823 C C . GLU A 1 105 ? -13.287 14.165 1.674 1.00 89.75 105 GLU A C 1
ATOM 825 O O . GLU A 1 105 ? -13.920 13.107 1.731 1.00 89.75 105 GLU A O 1
ATOM 830 N N . ILE A 1 106 ? -13.872 15.357 1.838 1.00 89.81 106 ILE A N 1
ATOM 831 C CA . ILE A 1 106 ? -15.303 15.514 2.141 1.00 89.81 106 ILE A CA 1
ATOM 832 C C . ILE A 1 106 ? -16.162 14.942 1.002 1.00 89.81 106 ILE A C 1
ATOM 834 O O . ILE A 1 106 ? -17.163 14.259 1.249 1.00 89.81 106 ILE A O 1
ATOM 838 N N . GLY A 1 107 ? -15.769 15.187 -0.252 1.00 92.75 107 GLY A N 1
ATOM 839 C CA . GLY A 1 107 ? -16.463 14.657 -1.426 1.00 92.75 107 GLY A CA 1
ATOM 840 C C . GLY A 1 107 ? -16.457 13.128 -1.470 1.00 92.75 107 GLY A C 1
ATOM 841 O O . GLY A 1 107 ? -17.504 12.502 -1.657 1.00 92.75 107 GLY A O 1
ATOM 842 N N . VAL A 1 108 ? -15.298 12.512 -1.240 1.00 90.31 108 VAL A N 1
ATOM 843 C CA . VAL A 1 108 ? -15.137 11.053 -1.212 1.00 90.31 108 VAL A CA 1
ATOM 844 C C . VAL A 1 108 ? -15.872 10.441 -0.022 1.00 90.31 108 VAL A C 1
ATOM 846 O O . VAL A 1 108 ? -16.548 9.423 -0.184 1.00 90.31 108 VAL A O 1
ATOM 849 N N . GLU A 1 109 ? -15.802 11.055 1.160 1.00 87.31 109 GLU A N 1
ATOM 850 C CA . GLU A 1 109 ? -16.525 10.571 2.337 1.00 87.31 109 GLU A CA 1
ATOM 851 C C . GLU A 1 109 ? -18.039 10.571 2.096 1.00 87.31 109 GLU A C 1
ATOM 853 O O . GLU A 1 109 ? -18.723 9.605 2.449 1.00 87.31 109 GLU A O 1
ATOM 858 N N . HIS A 1 110 ? -18.558 11.618 1.448 1.00 88.88 110 HIS A N 1
ATOM 859 C CA . HIS A 1 110 ? -19.970 11.696 1.097 1.00 88.88 110 HIS A CA 1
ATOM 860 C C . HIS A 1 110 ? -20.385 10.568 0.143 1.00 88.88 110 HIS A C 1
ATOM 862 O O . HIS A 1 110 ? -21.403 9.914 0.375 1.00 88.88 110 HIS A O 1
ATOM 868 N N . LEU A 1 111 ? -19.575 10.291 -0.883 1.00 89.62 111 LEU A N 1
ATOM 869 C CA . LEU A 1 111 ? -19.829 9.213 -1.847 1.00 89.62 111 LEU A CA 1
ATOM 870 C C . LEU A 1 111 ? -19.755 7.817 -1.214 1.00 89.62 111 LEU A C 1
ATOM 872 O O . LEU A 1 111 ? -20.466 6.906 -1.634 1.00 89.62 111 LEU A O 1
ATOM 876 N N . LEU A 1 112 ? -18.903 7.637 -0.203 1.00 87.00 112 LEU A N 1
ATOM 877 C CA . LEU A 1 112 ? -18.686 6.350 0.459 1.00 87.00 112 LEU A CA 1
ATOM 878 C C . LEU A 1 112 ? -19.558 6.138 1.700 1.00 87.00 112 LEU A C 1
ATOM 880 O O . LEU A 1 112 ? -19.388 5.127 2.384 1.00 87.00 112 LEU A O 1
ATOM 884 N N . ARG A 1 113 ? -20.505 7.038 1.994 1.00 84.50 113 ARG A N 1
ATOM 885 C CA . ARG A 1 113 ? -21.372 6.945 3.179 1.00 84.50 113 ARG A CA 1
ATOM 886 C C . ARG A 1 113 ? -22.138 5.621 3.264 1.00 84.50 113 ARG A C 1
ATOM 888 O O . ARG A 1 113 ? -22.288 5.093 4.361 1.00 84.50 113 ARG A O 1
ATOM 895 N N . ASP A 1 114 ? -22.569 5.089 2.123 1.00 80.06 114 ASP A N 1
ATOM 896 C CA . ASP A 1 114 ? -23.376 3.863 2.050 1.00 80.06 114 ASP A CA 1
ATOM 897 C C . ASP A 1 114 ? -22.525 2.582 1.981 1.00 80.06 114 ASP A C 1
ATOM 899 O O . ASP A 1 114 ? -23.039 1.477 2.138 1.00 80.06 114 ASP A O 1
ATOM 903 N N . VAL A 1 115 ? -21.216 2.722 1.748 1.00 78.69 115 VAL A N 1
ATOM 904 C CA . VAL A 1 115 ? -20.272 1.602 1.590 1.00 78.69 115 VAL A CA 1
ATOM 905 C C . VAL A 1 115 ? -19.401 1.427 2.834 1.00 78.69 115 VAL A C 1
ATOM 907 O O . VAL A 1 115 ? -19.036 0.307 3.193 1.00 78.69 115 VAL A O 1
ATOM 910 N N . LYS A 1 116 ? -19.042 2.528 3.501 1.00 71.12 116 LYS A N 1
ATOM 911 C CA . LYS A 1 116 ? -18.150 2.517 4.659 1.00 71.12 116 LYS A CA 1
ATOM 912 C C . LYS A 1 116 ? -18.958 2.330 5.938 1.00 71.12 116 LYS A C 1
ATOM 914 O O . LYS A 1 116 ? -19.601 3.257 6.425 1.00 71.12 116 LYS A O 1
ATOM 919 N N . ASP A 1 117 ? -18.864 1.139 6.517 1.00 69.38 117 ASP A N 1
ATOM 920 C CA . ASP A 1 117 ? -19.494 0.842 7.797 1.00 69.38 117 ASP A CA 1
ATOM 921 C C . ASP A 1 117 ? -18.747 1.553 8.944 1.00 69.38 117 ASP A C 1
ATOM 923 O O . ASP A 1 117 ? -17.709 1.102 9.438 1.00 69.38 117 ASP A O 1
ATOM 927 N N . LYS A 1 118 ? -19.261 2.721 9.348 1.00 65.56 118 LYS A N 1
ATOM 928 C CA . LYS A 1 118 ? -18.714 3.532 10.450 1.00 65.56 118 LYS A CA 1
ATOM 929 C C . LYS A 1 118 ? -18.869 2.852 11.822 1.00 65.56 118 LYS A C 1
ATOM 931 O O . LYS A 1 118 ? -18.313 3.354 12.797 1.00 65.56 118 LYS A O 1
ATOM 936 N N . ALA A 1 119 ? -19.588 1.728 11.913 1.00 64.19 119 ALA A N 1
ATOM 937 C CA . ALA A 1 119 ? -19.762 0.969 13.152 1.00 64.19 119 ALA A CA 1
ATOM 938 C C . ALA A 1 119 ? -18.617 -0.022 13.435 1.00 64.19 119 ALA A C 1
ATOM 940 O O . ALA A 1 119 ? -18.575 -0.631 14.509 1.00 64.19 119 ALA A O 1
ATOM 941 N N . VAL A 1 120 ? -17.669 -0.194 12.505 1.00 67.75 120 VAL A N 1
ATOM 942 C CA . VAL A 1 120 ? -16.534 -1.098 12.709 1.00 67.75 120 VAL A CA 1
ATOM 943 C C . VAL A 1 120 ? -15.604 -0.518 13.776 1.00 67.75 120 VAL A C 1
ATOM 945 O O . VAL A 1 120 ? -14.955 0.508 13.587 1.00 67.75 120 VAL A O 1
ATOM 948 N N . GLY A 1 121 ? -15.529 -1.198 14.922 1.00 78.12 121 GLY A N 1
ATOM 949 C CA . GLY A 1 121 ? -14.642 -0.812 16.015 1.00 78.12 121 GLY A CA 1
ATOM 950 C C . GLY A 1 121 ? -13.164 -0.796 15.603 1.00 78.12 121 GLY A C 1
ATOM 951 O O . GLY A 1 121 ? -12.724 -1.556 14.740 1.00 78.12 121 GLY A O 1
ATOM 952 N N . THR A 1 122 ? -12.371 0.023 16.295 1.00 83.25 122 THR A N 1
ATOM 953 C CA . THR A 1 122 ? -10.936 0.242 16.018 1.00 83.25 122 THR A CA 1
ATOM 954 C C . THR A 1 122 ? -10.070 -1.020 16.086 1.00 83.25 122 THR A C 1
ATOM 956 O O . THR A 1 122 ? -8.983 -1.058 15.514 1.00 83.25 122 THR A O 1
ATOM 959 N N . LEU A 1 123 ? -10.512 -2.067 16.791 1.00 85.44 123 LEU A N 1
ATOM 960 C CA . LEU A 1 123 ? -9.817 -3.355 16.815 1.00 85.44 123 LEU A CA 1
ATOM 961 C C . LEU A 1 123 ? -10.008 -4.118 15.500 1.00 85.44 123 LEU A C 1
ATOM 963 O O . LEU A 1 123 ? -9.044 -4.645 14.952 1.00 85.44 123 LEU A O 1
ATOM 967 N N . SER A 1 124 ? -11.238 -4.164 14.990 1.00 86.69 124 SER A N 1
ATOM 968 C CA . SER A 1 124 ? -11.570 -4.884 13.762 1.00 86.69 124 SER A CA 1
ATOM 969 C C . SER A 1 124 ? -10.881 -4.263 12.549 1.00 86.69 124 SER A C 1
ATOM 971 O O . SER A 1 124 ? -10.370 -5.002 11.710 1.00 86.69 124 SER A O 1
ATOM 973 N N . THR A 1 125 ? -10.784 -2.929 12.489 1.00 87.00 125 THR A N 1
ATOM 974 C CA . THR A 1 125 ? -10.023 -2.239 11.434 1.00 87.00 125 THR A CA 1
ATOM 975 C C . THR A 1 125 ? -8.540 -2.604 11.485 1.00 87.00 125 THR A C 1
ATOM 977 O O . THR A 1 125 ? -7.990 -3.030 10.476 1.00 87.00 125 THR A O 1
ATOM 980 N N . ARG A 1 126 ? -7.911 -2.568 12.668 1.00 87.81 126 ARG A N 1
ATOM 981 C CA . ARG A 1 126 ? -6.496 -2.949 12.842 1.00 87.81 126 ARG A CA 1
ATOM 982 C C . ARG A 1 126 ? -6.219 -4.402 12.457 1.00 87.81 126 ARG A C 1
ATOM 984 O O . ARG A 1 126 ? -5.196 -4.694 11.845 1.00 87.81 126 ARG A O 1
ATOM 991 N N . VAL A 1 127 ? -7.113 -5.327 12.811 1.00 90.88 127 VAL A N 1
ATOM 992 C CA . VAL A 1 127 ? -6.978 -6.743 12.426 1.00 90.88 127 VAL A CA 1
ATOM 993 C C . VAL A 1 127 ? -7.126 -6.906 10.912 1.00 90.88 127 VAL A C 1
ATOM 995 O O . VAL A 1 127 ? -6.349 -7.638 10.298 1.00 90.88 127 VAL A O 1
ATOM 998 N N . ALA A 1 128 ? -8.077 -6.201 10.296 1.00 88.25 128 ALA A N 1
ATOM 999 C CA . ALA A 1 128 ? -8.236 -6.199 8.846 1.00 88.25 128 ALA A CA 1
ATOM 1000 C C . ALA A 1 128 ? -6.993 -5.629 8.138 1.00 88.25 128 ALA A C 1
ATOM 1002 O O . ALA A 1 128 ? -6.506 -6.241 7.191 1.00 88.25 128 ALA A O 1
ATOM 1003 N N . GLU A 1 129 ? -6.420 -4.529 8.632 1.00 88.56 129 GLU A N 1
ATOM 1004 C CA . GLU A 1 129 ? -5.174 -3.937 8.124 1.00 88.56 129 GLU A CA 1
ATOM 1005 C C . GLU A 1 129 ? -3.989 -4.911 8.217 1.00 88.56 129 GLU A C 1
ATOM 1007 O O . GLU A 1 129 ? -3.246 -5.073 7.245 1.00 88.56 129 GLU A O 1
ATOM 1012 N N . GLN A 1 130 ? -3.826 -5.613 9.347 1.00 91.12 130 GLN A N 1
ATOM 1013 C CA . GLN A 1 130 ? -2.783 -6.636 9.506 1.00 91.12 130 GLN A CA 1
ATOM 1014 C C . GLN A 1 130 ? -2.958 -7.791 8.514 1.00 91.12 130 GLN A C 1
ATOM 1016 O O . GLN A 1 130 ? -1.986 -8.249 7.908 1.00 91.12 130 GLN A O 1
ATOM 1021 N N . LEU A 1 131 ? -4.196 -8.246 8.313 1.00 91.31 131 LEU A N 1
ATOM 1022 C CA . LEU A 1 131 ? -4.516 -9.311 7.366 1.00 91.31 131 LEU A CA 1
ATOM 1023 C C . LEU A 1 131 ? -4.226 -8.873 5.924 1.00 91.31 131 LEU A C 1
ATOM 1025 O O . LEU A 1 131 ? -3.592 -9.617 5.172 1.00 91.31 131 LEU A O 1
ATOM 1029 N N . THR A 1 132 ? -4.643 -7.667 5.542 1.00 89.19 132 THR A N 1
ATOM 1030 C CA . THR A 1 132 ? -4.365 -7.090 4.219 1.00 89.19 132 THR A CA 1
ATOM 1031 C C . THR A 1 132 ? -2.862 -6.925 3.992 1.00 89.19 132 THR A C 1
ATOM 1033 O O . THR A 1 132 ? -2.363 -7.306 2.934 1.00 89.19 132 THR A O 1
ATOM 1036 N N . SER A 1 133 ? -2.119 -6.471 5.005 1.00 90.81 133 SER A N 1
ATOM 1037 C CA . SER A 1 133 ? -0.655 -6.344 4.950 1.00 90.81 133 SER A CA 1
ATOM 1038 C C . SER A 1 133 ? 0.031 -7.696 4.728 1.00 90.81 133 SER A C 1
ATOM 1040 O O . SER A 1 133 ? 0.924 -7.815 3.889 1.00 90.81 133 SER A O 1
ATOM 1042 N N . LEU A 1 134 ? -0.422 -8.749 5.419 1.00 93.00 134 LEU A N 1
ATOM 1043 C CA . LEU A 1 134 ? 0.113 -10.102 5.245 1.00 93.00 134 LEU A CA 1
ATOM 1044 C C . LEU A 1 134 ? -0.188 -10.666 3.848 1.00 93.00 134 LEU A C 1
ATOM 1046 O O . LEU A 1 134 ? 0.668 -11.314 3.240 1.00 93.00 134 LEU A O 1
ATOM 1050 N N . LYS A 1 135 ? -1.389 -10.406 3.315 1.00 91.69 135 LYS A N 1
ATOM 1051 C CA . LYS A 1 135 ? -1.727 -10.767 1.932 1.00 91.69 135 LYS A CA 1
ATOM 1052 C C . LYS A 1 135 ? -0.834 -10.033 0.924 1.00 91.69 135 LYS A C 1
ATOM 1054 O O . LYS A 1 135 ? -0.367 -10.669 -0.019 1.00 91.69 135 LYS A O 1
ATOM 1059 N N . GLY A 1 136 ? -0.551 -8.748 1.150 1.00 90.38 136 GLY A N 1
ATOM 1060 C CA . GLY A 1 136 ? 0.387 -7.968 0.337 1.00 90.38 136 GLY A CA 1
ATOM 1061 C C . GLY A 1 136 ? 1.801 -8.552 0.355 1.00 90.38 136 GLY A C 1
ATOM 1062 O O . GLY A 1 136 ? 2.389 -8.779 -0.701 1.00 90.38 136 GLY A O 1
ATOM 1063 N N . LEU A 1 137 ? 2.310 -8.915 1.537 1.00 91.69 137 LEU A N 1
ATOM 1064 C CA . LEU A 1 137 ? 3.619 -9.563 1.667 1.00 91.69 137 LEU A CA 1
ATOM 1065 C C . LEU A 1 137 ? 3.692 -10.887 0.890 1.00 91.69 137 LEU A C 1
ATOM 1067 O O . LEU A 1 137 ? 4.677 -11.140 0.196 1.00 91.69 137 LEU A O 1
ATOM 1071 N N . LYS A 1 138 ? 2.646 -11.722 0.965 1.00 92.75 138 LYS A N 1
ATOM 1072 C CA . LYS A 1 138 ? 2.563 -12.966 0.182 1.00 92.75 138 LYS A CA 1
ATOM 1073 C C . LYS A 1 138 ? 2.647 -12.681 -1.320 1.00 92.75 138 LYS A C 1
ATOM 1075 O O . LYS A 1 138 ? 3.389 -13.368 -2.017 1.00 92.75 138 LYS A O 1
ATOM 1080 N N . GLN A 1 139 ? 1.908 -11.686 -1.810 1.00 91.00 139 GLN A N 1
ATOM 1081 C CA . GLN A 1 139 ? 1.915 -11.330 -3.228 1.00 91.00 139 GLN A CA 1
ATOM 1082 C C . GLN A 1 139 ? 3.309 -10.888 -3.693 1.00 91.00 139 GLN A C 1
ATOM 1084 O O . GLN A 1 139 ? 3.785 -11.376 -4.717 1.00 91.00 139 GLN A O 1
ATOM 1089 N N . HIS A 1 140 ? 3.990 -10.037 -2.924 1.00 89.75 140 HIS A N 1
ATOM 1090 C CA . HIS A 1 140 ? 5.354 -9.619 -3.248 1.00 89.75 140 HIS A CA 1
ATOM 1091 C C . HIS A 1 140 ? 6.344 -10.790 -3.231 1.00 89.75 140 HIS A C 1
ATOM 1093 O O . HIS A 1 140 ? 7.190 -10.893 -4.118 1.00 89.75 140 HIS A O 1
ATOM 1099 N N . LEU A 1 141 ? 6.217 -11.722 -2.281 1.00 92.94 141 LEU A N 1
ATOM 1100 C CA . LEU A 1 141 ? 7.060 -12.919 -2.252 1.00 92.94 141 LEU A CA 1
ATOM 1101 C C . LEU A 1 141 ? 6.816 -13.826 -3.473 1.00 92.94 141 LEU A C 1
ATOM 1103 O O . LEU A 1 141 ? 7.769 -14.348 -4.056 1.00 92.94 141 LEU A O 1
ATOM 1107 N N . ASP A 1 142 ? 5.559 -13.969 -3.903 1.00 94.69 142 ASP A N 1
ATOM 1108 C CA . ASP A 1 142 ? 5.201 -14.696 -5.125 1.00 94.69 142 ASP A CA 1
ATOM 1109 C C . ASP A 1 142 ? 5.746 -13.997 -6.390 1.00 94.69 142 ASP A C 1
ATOM 1111 O O . ASP A 1 142 ? 6.157 -14.665 -7.343 1.00 94.69 142 ASP A O 1
ATOM 1115 N N . GLU A 1 143 ? 5.792 -12.663 -6.419 1.00 90.56 143 GLU A N 1
ATOM 1116 C CA . GLU A 1 143 ? 6.396 -11.882 -7.508 1.00 90.56 143 GLU A CA 1
ATOM 1117 C C . GLU A 1 143 ? 7.918 -12.068 -7.578 1.00 90.56 143 GLU A C 1
ATOM 1119 O O . GLU A 1 143 ? 8.442 -12.340 -8.664 1.00 90.56 143 GLU A O 1
ATOM 1124 N N . ILE A 1 144 ? 8.611 -12.013 -6.433 1.00 92.88 144 ILE A N 1
ATOM 1125 C CA . ILE A 1 144 ? 10.052 -12.299 -6.331 1.00 92.88 144 ILE A CA 1
ATOM 1126 C C . ILE A 1 144 ? 10.336 -13.719 -6.822 1.00 92.88 144 ILE A C 1
ATOM 1128 O O . ILE A 1 144 ? 11.213 -13.923 -7.663 1.00 92.88 144 ILE A O 1
ATOM 1132 N N . ARG A 1 145 ? 9.552 -14.702 -6.363 1.00 93.38 145 ARG A N 1
ATOM 1133 C CA . ARG A 1 145 ? 9.676 -16.093 -6.809 1.00 93.38 145 ARG A CA 1
ATOM 1134 C C . ARG A 1 145 ? 9.535 -16.210 -8.329 1.00 93.38 145 ARG A C 1
ATOM 1136 O O . ARG A 1 145 ? 10.380 -16.829 -8.967 1.00 93.38 145 ARG A O 1
ATOM 1143 N N . ARG A 1 146 ? 8.504 -15.599 -8.921 1.00 93.88 146 ARG A N 1
ATOM 1144 C CA . ARG A 1 146 ? 8.284 -15.617 -10.381 1.00 93.88 146 ARG A CA 1
ATOM 1145 C C . ARG A 1 146 ? 9.418 -14.947 -11.154 1.00 93.88 146 ARG A C 1
ATOM 1147 O O . ARG A 1 146 ? 9.698 -15.354 -12.280 1.00 93.88 146 ARG A O 1
ATOM 1154 N N . TYR A 1 147 ? 10.029 -13.898 -10.604 1.00 91.50 147 TYR A N 1
ATOM 1155 C CA . TYR A 1 147 ? 11.207 -13.273 -11.204 1.00 91.50 147 TYR A CA 1
ATOM 1156 C C . TYR A 1 147 ? 12.399 -14.236 -11.193 1.00 91.50 147 TYR A C 1
ATOM 1158 O O . TYR A 1 147 ? 12.984 -14.474 -12.248 1.00 91.50 147 TYR A O 1
ATOM 1166 N N . LEU A 1 148 ? 12.693 -14.860 -10.049 1.00 90.94 148 LEU A N 1
ATOM 1167 C CA . LEU A 1 148 ? 13.779 -15.837 -9.937 1.00 90.94 148 LEU A CA 1
ATOM 1168 C C . LEU A 1 148 ? 13.560 -17.050 -10.849 1.00 90.94 148 LEU A C 1
ATOM 1170 O O . LEU A 1 148 ? 14.484 -17.439 -11.552 1.00 90.94 148 LEU A O 1
ATOM 1174 N N . GLU A 1 149 ? 12.337 -17.585 -10.929 1.00 94.50 149 GLU A N 1
ATOM 1175 C CA . GLU A 1 149 ? 11.995 -18.676 -11.857 1.00 94.50 149 GLU A CA 1
ATOM 1176 C C . GLU A 1 149 ? 12.293 -18.297 -13.318 1.00 94.50 149 GLU A C 1
ATOM 1178 O O . GLU A 1 149 ? 12.854 -19.098 -14.066 1.00 94.50 149 GLU A O 1
ATOM 1183 N N . LYS A 1 150 ? 11.981 -17.058 -13.725 1.00 91.69 150 LYS A N 1
ATOM 1184 C CA . LYS A 1 150 ? 12.280 -16.566 -15.081 1.00 91.69 150 LYS A CA 1
ATOM 1185 C C . LYS A 1 150 ? 13.774 -16.443 -15.344 1.00 91.69 150 LYS A C 1
ATOM 1187 O O . LYS A 1 150 ? 14.209 -16.795 -16.439 1.00 91.69 150 LYS A O 1
ATOM 1192 N N . VAL A 1 151 ? 14.532 -15.971 -14.358 1.00 91.50 151 VAL A N 1
ATOM 1193 C CA . VAL A 1 151 ? 15.991 -15.857 -14.439 1.00 91.50 151 VAL A CA 1
ATOM 1194 C C . VAL A 1 151 ? 16.637 -17.243 -14.531 1.00 91.50 151 VAL A C 1
ATOM 1196 O O . VAL A 1 151 ? 17.485 -17.459 -15.389 1.00 91.50 151 VAL A O 1
ATOM 1199 N N . THR A 1 152 ? 16.185 -18.216 -13.732 1.00 91.69 152 THR A N 1
ATOM 1200 C CA . THR A 1 152 ? 16.664 -19.609 -13.806 1.00 91.69 152 THR A CA 1
ATOM 1201 C C . THR A 1 152 ? 16.324 -20.270 -15.143 1.00 91.69 152 THR A C 1
ATOM 1203 O O . THR A 1 152 ? 17.101 -21.078 -15.638 1.00 91.69 152 THR A O 1
ATOM 1206 N N . SER A 1 153 ? 15.184 -19.922 -15.748 1.00 93.06 153 SER A N 1
ATOM 1207 C CA . SER A 1 153 ? 14.791 -20.406 -17.081 1.00 93.06 153 SER A CA 1
ATOM 1208 C C . SER A 1 153 ? 15.469 -19.681 -18.257 1.00 93.06 153 SER A C 1
ATOM 1210 O O . SER A 1 153 ? 15.082 -19.913 -19.399 1.00 93.06 153 SER A O 1
ATOM 1212 N N . GLU A 1 154 ? 16.413 -18.768 -17.993 1.00 85.94 154 GLU A N 1
ATOM 1213 C CA . GLU A 1 154 ? 17.114 -17.924 -18.983 1.00 85.94 154 GLU A CA 1
ATOM 1214 C C . GLU A 1 154 ? 16.198 -17.042 -19.862 1.00 85.94 154 GLU A C 1
ATOM 1216 O O . GLU A 1 154 ? 16.622 -16.469 -20.865 1.00 85.94 154 GLU A O 1
ATOM 1221 N N . ALA A 1 155 ? 14.929 -16.864 -19.481 1.00 86.62 155 ALA A N 1
ATOM 1222 C CA . ALA A 1 155 ? 13.959 -16.078 -20.246 1.00 86.62 155 ALA A CA 1
ATOM 1223 C C . ALA A 1 155 ? 14.145 -14.554 -20.093 1.00 86.62 155 ALA A C 1
ATOM 1225 O O . ALA A 1 155 ? 13.600 -13.779 -20.884 1.00 86.62 155 ALA A O 1
ATOM 1226 N N . LEU A 1 156 ? 14.863 -14.113 -19.055 1.00 81.75 156 LEU A N 1
ATOM 1227 C CA . LEU A 1 156 ? 15.120 -12.706 -18.752 1.00 81.75 156 LEU A CA 1
ATOM 1228 C C . LEU A 1 156 ? 16.571 -12.538 -18.268 1.00 81.75 156 LEU A C 1
ATOM 1230 O O . LEU A 1 156 ? 17.010 -13.356 -17.457 1.00 81.75 156 LEU A O 1
ATOM 1234 N N . PRO A 1 157 ? 17.306 -11.501 -18.716 1.00 82.56 157 PRO A N 1
ATOM 1235 C CA . PRO A 1 157 ? 18.641 -11.224 -18.195 1.00 82.56 157 PRO A CA 1
ATOM 1236 C C . PRO A 1 157 ? 18.597 -10.911 -16.695 1.00 82.56 157 PRO A C 1
ATOM 1238 O O . PRO A 1 157 ? 17.645 -10.305 -16.196 1.00 82.56 157 PRO A O 1
ATOM 1241 N N . VAL A 1 158 ? 19.645 -11.332 -15.989 1.00 83.69 158 VAL A N 1
ATOM 1242 C CA . VAL A 1 158 ? 19.813 -11.107 -14.551 1.00 83.69 158 VAL A CA 1
ATOM 1243 C C . VAL A 1 158 ? 20.035 -9.617 -14.297 1.00 83.69 158 VAL A C 1
ATOM 1245 O O . VAL A 1 158 ? 20.984 -9.040 -14.815 1.00 83.69 158 VAL A O 1
ATOM 1248 N N . ASN A 1 159 ? 19.205 -8.998 -13.457 1.00 84.94 159 ASN A N 1
ATOM 1249 C CA . ASN A 1 159 ? 19.532 -7.699 -12.872 1.00 84.94 159 ASN A CA 1
ATOM 1250 C C . ASN A 1 159 ? 20.273 -7.905 -11.540 1.00 84.94 159 ASN A C 1
ATOM 1252 O O . ASN A 1 159 ? 19.680 -8.361 -10.555 1.00 84.94 159 ASN A O 1
ATOM 1256 N N . HIS A 1 160 ? 21.558 -7.546 -11.518 1.00 84.81 160 HIS A N 1
ATOM 1257 C CA . HIS A 1 160 ? 22.436 -7.678 -10.356 1.00 84.81 160 HIS A CA 1
ATOM 1258 C C . HIS A 1 160 ? 21.982 -6.836 -9.151 1.00 84.81 160 HIS A C 1
ATOM 1260 O O . HIS A 1 160 ? 22.083 -7.307 -8.020 1.00 84.81 160 HIS A O 1
ATOM 1266 N N . GLN A 1 161 ? 21.399 -5.648 -9.362 1.00 84.94 161 GLN A N 1
ATOM 1267 C CA . GLN A 1 161 ? 20.913 -4.797 -8.263 1.00 84.94 161 GLN A CA 1
ATOM 1268 C C . GLN A 1 161 ? 19.809 -5.489 -7.456 1.00 84.94 161 GLN A C 1
ATOM 1270 O O . GLN A 1 161 ? 19.825 -5.476 -6.227 1.00 84.94 161 GLN A O 1
ATOM 1275 N N . ILE A 1 162 ? 18.872 -6.154 -8.144 1.00 87.19 162 ILE A N 1
ATOM 1276 C CA . ILE A 1 162 ? 17.780 -6.892 -7.492 1.00 87.19 162 ILE A CA 1
ATOM 1277 C C . ILE A 1 162 ? 18.339 -8.046 -6.651 1.00 87.19 162 ILE A C 1
ATOM 1279 O O . ILE A 1 162 ? 17.848 -8.297 -5.553 1.00 87.19 162 ILE A O 1
ATOM 1283 N N . LEU A 1 163 ? 19.376 -8.734 -7.138 1.00 88.94 163 LEU A N 1
ATOM 1284 C CA . LEU A 1 163 ? 20.020 -9.813 -6.389 1.00 88.94 163 LEU A CA 1
ATOM 1285 C C . LEU A 1 163 ? 20.748 -9.304 -5.144 1.00 88.94 163 LEU A C 1
ATOM 1287 O O . LEU A 1 163 ? 20.636 -9.943 -4.100 1.00 88.94 163 LEU A O 1
ATOM 1291 N N . TYR A 1 164 ? 21.430 -8.159 -5.224 1.00 91.38 164 TYR A N 1
ATOM 1292 C CA . TYR A 1 164 ? 22.065 -7.549 -4.053 1.00 91.38 164 TYR A CA 1
ATOM 1293 C C . TYR A 1 164 ? 21.036 -7.193 -2.981 1.00 91.38 164 TYR A C 1
ATOM 1295 O O . TYR A 1 164 ? 21.179 -7.612 -1.834 1.00 91.38 164 TYR A O 1
ATOM 1303 N N . HIS A 1 165 ? 19.933 -6.546 -3.363 1.00 90.75 165 HIS A N 1
ATOM 1304 C CA . HIS A 1 165 ? 18.846 -6.264 -2.425 1.00 90.75 165 HIS A CA 1
ATOM 1305 C C . HIS A 1 165 ? 18.231 -7.537 -1.836 1.00 90.75 165 HIS A C 1
ATOM 1307 O O . HIS A 1 165 ? 17.922 -7.583 -0.648 1.00 90.75 165 HIS A O 1
ATOM 1313 N N . LEU A 1 166 ? 18.071 -8.591 -2.639 1.00 91.38 166 LEU A N 1
ATOM 1314 C CA . LEU A 1 166 ? 17.551 -9.865 -2.153 1.00 91.38 166 LEU A CA 1
ATOM 1315 C C . LEU A 1 166 ? 18.507 -10.525 -1.147 1.00 91.38 166 LEU A C 1
ATOM 1317 O O . LEU A 1 166 ? 18.059 -11.058 -0.132 1.00 91.38 166 LEU A O 1
ATOM 1321 N N . GLN A 1 167 ? 19.815 -10.465 -1.399 1.00 92.44 167 GLN A N 1
ATOM 1322 C CA . GLN A 1 167 ? 20.833 -10.950 -0.472 1.00 92.44 167 GLN A CA 1
ATOM 1323 C C . GLN A 1 167 ? 20.807 -10.163 0.843 1.00 92.44 167 GLN A C 1
ATOM 1325 O O . GLN A 1 167 ? 20.832 -10.772 1.914 1.00 92.44 167 GLN A O 1
ATOM 1330 N N . ASP A 1 168 ? 20.685 -8.837 0.778 1.00 94.56 168 ASP A N 1
ATOM 1331 C CA . ASP A 1 168 ? 20.552 -7.989 1.964 1.00 94.56 168 ASP A CA 1
ATOM 1332 C C . ASP A 1 168 ? 19.306 -8.348 2.778 1.00 94.56 168 ASP A C 1
ATOM 1334 O O . ASP A 1 168 ? 19.392 -8.472 3.999 1.00 94.56 168 ASP A O 1
ATOM 1338 N N . ILE A 1 169 ? 18.167 -8.606 2.124 1.00 92.06 169 ILE A N 1
ATOM 1339 C CA . ILE A 1 169 ? 16.940 -9.059 2.801 1.00 92.06 169 ILE A CA 1
ATOM 1340 C C . ILE A 1 169 ? 17.202 -10.344 3.595 1.00 92.06 169 ILE A C 1
ATOM 1342 O O . ILE A 1 169 ? 16.814 -10.428 4.760 1.00 92.06 169 ILE A O 1
ATOM 1346 N N . PHE A 1 170 ? 17.877 -11.333 3.001 1.00 89.62 170 PHE A N 1
ATOM 1347 C CA . PHE A 1 170 ? 18.192 -12.584 3.697 1.00 89.62 170 PHE A CA 1
ATOM 1348 C C . PHE A 1 170 ? 19.202 -12.396 4.833 1.00 89.62 170 PHE A C 1
ATOM 1350 O O . PHE A 1 170 ? 19.060 -13.031 5.877 1.00 89.62 170 PHE A O 1
ATOM 1357 N N . ASN A 1 171 ? 20.179 -11.506 4.665 1.00 91.69 171 ASN A N 1
ATOM 1358 C CA . ASN A 1 171 ? 21.167 -11.199 5.699 1.00 91.69 171 ASN A CA 1
ATOM 1359 C C . ASN A 1 171 ? 20.562 -10.432 6.885 1.00 91.69 171 ASN A C 1
ATOM 1361 O O . ASN A 1 171 ? 21.025 -10.578 8.016 1.00 91.69 171 ASN A O 1
ATOM 1365 N N . LEU A 1 172 ? 19.533 -9.620 6.635 1.00 93.12 172 LEU A N 1
ATOM 1366 C CA . LEU A 1 172 ? 18.833 -8.832 7.650 1.00 93.12 172 LEU A CA 1
ATOM 1367 C C . LEU A 1 172 ? 17.716 -9.606 8.358 1.00 93.12 172 LEU A C 1
ATOM 1369 O O . LEU A 1 172 ? 17.137 -9.080 9.312 1.00 93.12 172 LEU A O 1
ATOM 1373 N N . LEU A 1 173 ? 17.399 -10.834 7.928 1.00 87.75 173 LEU A N 1
ATOM 1374 C CA . LEU A 1 173 ? 16.387 -11.643 8.600 1.00 87.75 173 LEU A CA 1
ATOM 1375 C C . LEU A 1 173 ? 16.805 -11.893 10.058 1.00 87.75 173 LEU A C 1
ATOM 1377 O O . LEU A 1 173 ? 17.838 -12.518 10.315 1.00 87.75 173 LEU A O 1
ATOM 1381 N N . PRO A 1 174 ? 16.010 -11.426 11.038 1.00 85.06 174 PRO A N 1
ATOM 1382 C CA . PRO A 1 174 ? 16.387 -11.534 12.433 1.00 85.06 174 PRO A CA 1
ATOM 1383 C C . PRO A 1 174 ? 16.326 -12.993 12.879 1.00 85.06 174 PRO A C 1
ATOM 1385 O O . PRO A 1 174 ? 15.321 -13.682 12.696 1.00 85.06 174 PRO A O 1
ATOM 1388 N N . ASN A 1 175 ? 17.382 -13.459 13.545 1.00 80.06 175 ASN A N 1
ATOM 1389 C CA . ASN A 1 175 ? 17.351 -14.761 14.193 1.00 80.06 175 ASN A CA 1
ATOM 1390 C C . ASN A 1 175 ? 16.566 -14.676 15.515 1.00 80.06 175 ASN A C 1
ATOM 1392 O O . ASN A 1 175 ? 17.082 -14.246 16.549 1.00 80.06 175 ASN A O 1
ATOM 1396 N N . LEU A 1 176 ? 15.299 -15.088 15.477 1.00 77.12 176 LEU A N 1
ATOM 1397 C CA . LEU A 1 176 ? 14.383 -15.012 16.619 1.00 77.12 176 LEU A CA 1
ATOM 1398 C C . LEU A 1 176 ? 14.582 -16.130 17.657 1.00 77.12 176 LEU A C 1
ATOM 1400 O O . LEU A 1 176 ? 13.987 -16.059 18.731 1.00 77.12 176 LEU A O 1
ATOM 1404 N N . THR A 1 177 ? 15.422 -17.138 17.396 1.00 78.75 177 THR A N 1
ATOM 1405 C CA . THR A 1 177 ? 15.601 -18.278 18.317 1.00 78.75 177 THR A CA 1
ATOM 1406 C C . THR A 1 177 ? 16.570 -17.993 19.468 1.00 78.75 177 THR A C 1
ATOM 1408 O O . THR A 1 177 ? 16.785 -18.851 20.323 1.00 78.75 177 THR A O 1
ATOM 1411 N N . GLY A 1 178 ? 17.176 -16.802 19.516 1.00 83.62 178 GLY A N 1
ATOM 1412 C CA . GLY A 1 178 ? 18.092 -16.412 20.586 1.00 83.62 178 GLY A CA 1
ATOM 1413 C C . GLY A 1 178 ? 17.390 -16.247 21.940 1.00 83.62 178 GLY A C 1
ATOM 1414 O O . GLY A 1 178 ? 16.331 -15.623 22.036 1.00 83.62 178 GLY A O 1
ATOM 1415 N N . ALA A 1 179 ? 18.022 -16.732 23.016 1.00 79.44 179 ALA A N 1
ATOM 1416 C CA . ALA A 1 179 ? 17.489 -16.642 24.383 1.00 79.44 179 ALA A CA 1
ATOM 1417 C C . ALA A 1 179 ? 17.173 -15.194 24.818 1.00 79.44 179 ALA A C 1
ATOM 1419 O O . ALA A 1 179 ? 16.195 -14.951 25.527 1.00 79.44 179 ALA A O 1
ATOM 1420 N N . THR A 1 180 ? 17.958 -14.218 24.352 1.00 84.94 180 THR A N 1
ATOM 1421 C CA . THR A 1 180 ? 17.735 -12.786 24.606 1.00 84.94 180 THR A CA 1
ATOM 1422 C C . THR A 1 180 ? 16.449 -12.273 23.955 1.00 84.94 180 THR A C 1
ATOM 1424 O O . THR A 1 180 ? 15.698 -11.545 24.600 1.00 84.94 180 THR A O 1
ATOM 1427 N N . SER A 1 181 ? 16.158 -12.689 22.716 1.00 85.38 181 SER A N 1
ATOM 1428 C CA . SER A 1 181 ? 14.940 -12.295 21.991 1.00 85.38 181 SER A CA 1
ATOM 1429 C C . SER A 1 181 ? 13.692 -12.879 22.659 1.00 85.38 181 SER A C 1
ATOM 1431 O O . SER A 1 181 ? 12.738 -12.157 22.938 1.00 85.38 181 SER A O 1
ATOM 1433 N N . SER A 1 182 ? 13.738 -14.161 23.040 1.00 88.12 182 SER A N 1
ATOM 1434 C CA . SER A 1 182 ? 12.634 -14.833 23.745 1.00 88.12 182 SER A CA 1
ATOM 1435 C C . SER A 1 182 ? 12.323 -14.198 25.108 1.00 88.12 182 SER A C 1
ATOM 1437 O O . SER A 1 182 ? 11.157 -13.940 25.433 1.00 88.12 182 SER A O 1
ATOM 1439 N N . ARG A 1 183 ? 13.357 -13.854 25.892 1.00 89.88 183 ARG A N 1
ATOM 1440 C CA . ARG A 1 183 ? 13.170 -13.116 27.149 1.00 89.88 183 ARG A CA 1
ATOM 1441 C C . ARG A 1 183 ? 12.573 -11.730 26.895 1.00 89.88 183 ARG A C 1
ATOM 1443 O O . ARG A 1 183 ? 11.617 -11.369 27.575 1.00 89.88 183 ARG A O 1
ATOM 1450 N N . ALA A 1 184 ? 13.089 -10.977 25.923 1.00 90.75 184 ALA A N 1
ATOM 1451 C CA . ALA A 1 184 ? 12.561 -9.654 25.582 1.00 90.75 184 ALA A CA 1
ATOM 1452 C C . ALA A 1 184 ? 11.087 -9.714 25.137 1.00 90.75 184 ALA A C 1
ATOM 1454 O O . ALA A 1 184 ? 10.276 -8.905 25.589 1.00 90.75 184 ALA A O 1
ATOM 1455 N N . PHE A 1 185 ? 10.719 -10.710 24.326 1.00 89.88 185 PHE A N 1
ATOM 1456 C CA . PHE A 1 185 ? 9.338 -10.941 23.901 1.00 89.88 185 PHE A CA 1
ATOM 1457 C C . PHE A 1 185 ? 8.424 -11.277 25.084 1.00 89.88 185 PHE A C 1
ATOM 1459 O O . PHE A 1 185 ? 7.319 -10.744 25.187 1.00 89.88 185 PHE A O 1
ATOM 1466 N N . SER A 1 186 ? 8.902 -12.111 26.011 1.00 90.88 186 SER A N 1
ATOM 1467 C CA . SER A 1 186 ? 8.154 -12.488 27.214 1.00 90.88 186 SER A CA 1
ATOM 1468 C C . SER A 1 186 ? 7.908 -11.287 28.129 1.00 90.88 186 SER A C 1
ATOM 1470 O O . SER A 1 186 ? 6.780 -11.083 28.573 1.00 90.88 186 SER A O 1
ATOM 1472 N N . VAL A 1 187 ? 8.932 -10.454 28.362 1.00 94.62 187 VAL A N 1
ATOM 1473 C CA . VAL A 1 187 ? 8.801 -9.209 29.141 1.00 94.62 187 VAL A CA 1
ATOM 1474 C C . VAL A 1 187 ? 7.798 -8.273 28.471 1.00 94.62 187 VAL A C 1
ATOM 1476 O O . VAL A 1 187 ? 6.843 -7.844 29.110 1.00 94.62 187 VAL A O 1
ATOM 1479 N N . LYS A 1 188 ? 7.932 -8.044 27.158 1.00 94.88 188 LYS A N 1
AT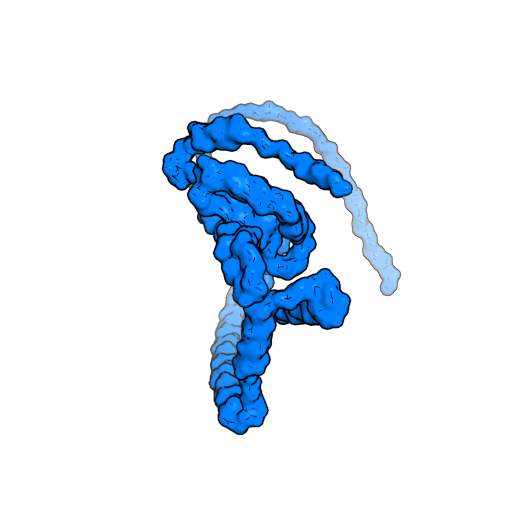OM 1480 C CA . LYS A 1 188 ? 7.023 -7.153 26.430 1.00 94.88 188 LYS A CA 1
ATOM 1481 C C . LYS A 1 188 ? 5.575 -7.650 26.433 1.00 94.88 188 LYS A C 1
ATOM 1483 O O . LYS A 1 188 ? 4.653 -6.845 26.550 1.00 94.88 188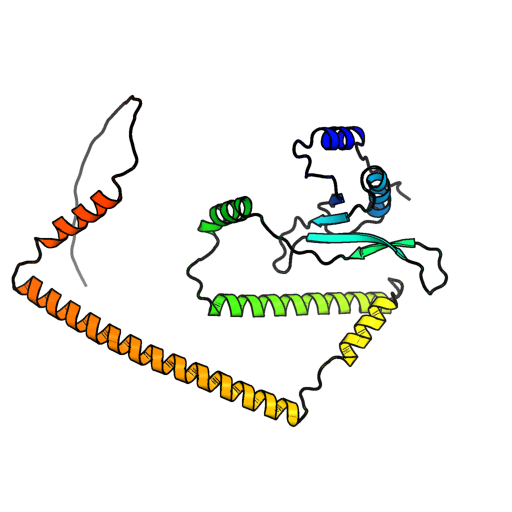 LYS A O 1
ATOM 1488 N N . THR A 1 189 ? 5.375 -8.962 26.317 1.00 94.81 189 THR A N 1
ATOM 1489 C CA . THR A 1 189 ? 4.046 -9.588 26.383 1.00 94.81 189 THR A CA 1
ATOM 1490 C C . THR A 1 189 ? 3.436 -9.426 27.771 1.00 94.81 189 THR A C 1
ATOM 1492 O O . THR A 1 189 ? 2.256 -9.100 27.876 1.00 94.81 189 THR A O 1
ATOM 1495 N N . ASN A 1 190 ? 4.232 -9.603 28.828 1.00 95.81 190 ASN A N 1
ATOM 1496 C CA . ASN A 1 190 ? 3.778 -9.412 30.202 1.00 95.81 190 ASN A CA 1
ATOM 1497 C C . ASN A 1 190 ? 3.355 -7.954 30.460 1.00 95.81 190 ASN A C 1
ATOM 1499 O O . ASN A 1 190 ? 2.253 -7.714 30.949 1.00 95.81 190 ASN A O 1
ATOM 1503 N N . ASP A 1 191 ? 4.164 -6.982 30.028 1.00 96.06 191 ASP A N 1
ATOM 1504 C CA . ASP A 1 191 ? 3.837 -5.555 30.153 1.00 96.06 191 ASP A CA 1
ATOM 1505 C C . ASP A 1 191 ? 2.539 -5.202 29.410 1.00 96.06 191 ASP A C 1
ATOM 1507 O O . ASP A 1 191 ? 1.668 -4.510 29.941 1.00 96.06 191 ASP A O 1
ATOM 1511 N N . GLN A 1 192 ? 2.372 -5.711 28.185 1.00 95.19 192 GLN A N 1
ATOM 1512 C CA . GLN A 1 192 ? 1.157 -5.483 27.403 1.00 95.19 192 GLN A CA 1
ATOM 1513 C C . GLN A 1 192 ? -0.068 -6.123 28.069 1.00 95.19 192 GLN A C 1
ATOM 1515 O O . GLN A 1 192 ? -1.145 -5.522 28.095 1.00 95.19 192 GLN A O 1
ATOM 1520 N N . LEU A 1 193 ? 0.086 -7.326 28.626 1.00 95.31 193 LEU A N 1
ATOM 1521 C CA . LEU A 1 193 ? -0.984 -8.033 29.319 1.00 95.31 193 LEU A CA 1
ATOM 1522 C C . LEU A 1 193 ? -1.410 -7.287 30.590 1.00 95.31 193 LEU A C 1
ATOM 1524 O O . LEU A 1 193 ? -2.608 -7.164 30.839 1.00 95.31 193 LEU A O 1
ATOM 1528 N N . LEU A 1 194 ? -0.464 -6.723 31.346 1.00 95.31 194 LEU A N 1
ATOM 1529 C CA . LEU A 1 194 ? -0.759 -5.890 32.514 1.00 95.31 194 LEU A CA 1
ATOM 1530 C C . LEU A 1 194 ? -1.646 -4.689 32.148 1.00 95.31 194 LEU A C 1
ATOM 1532 O O . LEU A 1 194 ? -2.631 -4.418 32.838 1.00 95.31 194 LEU A O 1
ATOM 1536 N N . VAL A 1 195 ? -1.346 -4.006 31.038 1.00 95.69 195 VAL A N 1
ATOM 1537 C CA . VAL A 1 195 ? -2.177 -2.897 30.535 1.00 95.69 195 VAL A CA 1
ATOM 1538 C C . VAL A 1 195 ? -3.582 -3.385 30.176 1.00 95.69 195 VAL A C 1
ATOM 1540 O O . VAL A 1 195 ? -4.568 -2.753 30.557 1.00 95.69 195 VAL A O 1
ATOM 1543 N N . VAL A 1 196 ? -3.698 -4.533 29.500 1.00 94.44 196 VAL A N 1
ATOM 1544 C CA . VAL A 1 196 ? -5.001 -5.134 29.162 1.00 94.44 196 VAL A CA 1
ATOM 1545 C C . VAL A 1 196 ? -5.810 -5.445 30.425 1.00 94.44 196 VAL A C 1
ATOM 1547 O O . VAL A 1 196 ? -6.999 -5.115 30.479 1.00 94.44 196 VAL A O 1
ATOM 1550 N N . TYR A 1 197 ? -5.177 -6.008 31.457 1.00 96.56 197 TYR A N 1
ATOM 1551 C CA . TYR A 1 197 ? -5.826 -6.275 32.742 1.00 96.56 197 TYR A CA 1
ATOM 1552 C C . TYR A 1 197 ? -6.336 -4.994 33.403 1.00 96.56 197 TYR A C 1
ATOM 1554 O O . TYR A 1 197 ? -7.515 -4.927 33.759 1.00 96.56 197 TYR A O 1
ATOM 1562 N N . LEU A 1 198 ? -5.501 -3.958 33.514 1.00 96.06 198 LEU A N 1
ATOM 1563 C CA . LEU A 1 198 ? -5.903 -2.689 34.125 1.00 96.06 198 LEU A CA 1
ATOM 1564 C C . LEU A 1 198 ? -7.080 -2.045 33.374 1.00 96.06 198 LEU A C 1
ATOM 1566 O O . LEU A 1 198 ? -8.064 -1.640 33.995 1.00 96.06 198 LEU A O 1
ATOM 1570 N N . CYS A 1 199 ? -7.035 -2.019 32.038 1.00 95.25 199 CYS A N 1
ATOM 1571 C CA . CYS A 1 199 ? -8.143 -1.525 31.218 1.00 95.25 199 CYS A CA 1
ATOM 1572 C C . CYS A 1 199 ? -9.431 -2.340 31.416 1.00 95.25 199 CYS A C 1
ATOM 1574 O O . CYS A 1 199 ? -10.520 -1.764 31.434 1.00 95.25 199 CYS A O 1
ATOM 1576 N N . SER A 1 200 ? -9.331 -3.666 31.566 1.00 95.69 200 SER A N 1
ATOM 1577 C CA . SER A 1 200 ? -10.496 -4.524 31.820 1.00 95.69 200 SER A CA 1
ATOM 1578 C C . SER A 1 200 ? -11.136 -4.248 33.185 1.00 95.69 200 SER A C 1
ATOM 1580 O O . SER A 1 200 ? -12.360 -4.172 33.278 1.00 95.69 200 SER A O 1
ATOM 1582 N N . LEU A 1 201 ? -10.323 -3.998 34.216 1.00 95.75 201 LEU A N 1
ATOM 1583 C CA . LEU A 1 201 ? -10.801 -3.684 35.561 1.00 95.75 201 LEU A CA 1
ATOM 1584 C C . LEU A 1 201 ? -11.503 -2.321 35.600 1.00 95.75 201 LEU A C 1
ATOM 1586 O O . LEU A 1 201 ? -12.605 -2.212 36.131 1.00 95.75 201 LEU A O 1
ATOM 1590 N N . ILE A 1 202 ? -10.917 -1.303 34.963 1.00 96.50 202 ILE A N 1
ATOM 1591 C CA . ILE A 1 202 ? -11.542 0.023 34.829 1.00 96.50 202 ILE A CA 1
ATOM 1592 C C . ILE A 1 202 ? -12.884 -0.090 34.092 1.00 96.50 202 ILE A C 1
ATOM 1594 O O . ILE A 1 202 ? -13.880 0.477 34.540 1.00 96.50 202 ILE A O 1
ATOM 1598 N N . ARG A 1 203 ? -12.950 -0.871 33.002 1.00 95.12 203 ARG A N 1
ATOM 1599 C CA . ARG A 1 203 ? -14.212 -1.128 32.285 1.00 95.12 203 ARG A CA 1
ATOM 1600 C C . ARG A 1 203 ? -15.261 -1.804 33.166 1.00 95.12 203 ARG A C 1
ATOM 1602 O O . ARG A 1 203 ? -16.422 -1.420 33.085 1.00 95.12 203 ARG A O 1
ATOM 1609 N N . ALA A 1 204 ? -14.874 -2.767 34.003 1.00 96.69 204 ALA A N 1
ATOM 1610 C CA . ALA A 1 204 ? -15.795 -3.425 34.929 1.00 96.69 204 ALA A CA 1
ATOM 1611 C C . ALA A 1 204 ? -16.364 -2.444 35.970 1.00 96.69 204 ALA A C 1
ATOM 1613 O O . ALA A 1 204 ? -17.564 -2.463 36.231 1.00 96.69 204 ALA A O 1
ATOM 1614 N N . VAL A 1 205 ? -15.533 -1.547 36.513 1.00 96.44 205 VAL A N 1
ATOM 1615 C CA . VAL A 1 205 ? -15.977 -0.507 37.459 1.00 96.44 205 VAL A CA 1
ATOM 1616 C C . VAL A 1 205 ? -16.933 0.485 36.791 1.00 96.44 205 VAL A C 1
ATOM 1618 O O . VAL A 1 205 ? -17.979 0.793 37.357 1.00 96.44 205 VAL A O 1
ATOM 1621 N N . ILE A 1 206 ? -16.626 0.940 35.571 1.00 96.50 206 ILE A N 1
ATOM 1622 C CA . ILE A 1 206 ? -17.516 1.828 34.804 1.00 96.50 206 ILE A CA 1
ATOM 1623 C C . ILE A 1 206 ? -18.844 1.127 34.496 1.00 96.50 206 ILE A C 1
ATOM 1625 O O . ILE A 1 206 ? -19.905 1.716 34.679 1.00 96.50 206 ILE A O 1
ATOM 1629 N N . ALA A 1 207 ? -18.807 -0.139 34.072 1.00 96.62 207 ALA A N 1
ATOM 1630 C CA . ALA A 1 207 ? -20.015 -0.917 33.805 1.00 96.62 207 ALA A CA 1
ATOM 1631 C C . ALA A 1 207 ? -20.877 -1.088 35.065 1.00 96.62 207 ALA A C 1
ATOM 1633 O O . ALA A 1 207 ? -22.099 -0.988 34.984 1.00 96.62 207 ALA A O 1
ATOM 1634 N N . LEU A 1 208 ? -20.251 -1.291 36.229 1.00 95.75 208 LEU A N 1
ATOM 1635 C CA . LEU A 1 208 ? -20.959 -1.370 37.504 1.00 95.75 208 LEU A CA 1
ATOM 1636 C C . LEU A 1 208 ? -21.605 -0.030 37.876 1.00 95.75 208 LEU A C 1
ATOM 1638 O O . LEU A 1 208 ? -22.765 -0.011 38.275 1.00 95.75 208 LEU A O 1
ATOM 1642 N N . HIS A 1 209 ? -20.887 1.084 37.713 1.00 96.12 209 HIS A N 1
ATOM 1643 C CA . HIS A 1 209 ? -21.443 2.416 37.951 1.00 96.12 209 HIS A CA 1
ATOM 1644 C C . HIS A 1 209 ? -22.631 2.704 37.021 1.00 96.12 209 HIS A C 1
ATOM 1646 O O . HIS A 1 209 ? -23.686 3.127 37.483 1.00 96.12 209 HIS A O 1
ATOM 1652 N N . ASN A 1 210 ? -22.507 2.367 35.735 1.00 95.56 210 ASN A N 1
ATOM 1653 C CA . ASN A 1 210 ? -23.601 2.496 34.774 1.00 95.56 210 ASN A CA 1
ATOM 1654 C C . ASN A 1 210 ? -24.808 1.624 35.147 1.00 95.56 210 ASN A C 1
ATOM 1656 O O . ASN A 1 210 ? -25.940 2.052 34.958 1.00 95.56 210 ASN A O 1
ATOM 1660 N N . LEU A 1 211 ? -24.589 0.423 35.695 1.00 95.81 211 LEU A N 1
ATOM 1661 C CA . LEU A 1 211 ? -25.670 -0.451 36.158 1.00 95.81 211 LEU A CA 1
ATOM 1662 C C . LEU A 1 211 ? -26.404 0.132 37.371 1.00 95.81 211 LEU A C 1
ATOM 1664 O O . LEU A 1 211 ? -27.624 0.012 37.455 1.00 95.81 211 LEU A O 1
ATOM 1668 N N . ILE A 1 212 ? -25.674 0.755 38.300 1.00 94.75 212 ILE A N 1
ATOM 1669 C CA . ILE A 1 212 ? -26.271 1.447 39.449 1.00 94.75 212 ILE A CA 1
ATOM 1670 C C . ILE A 1 212 ? -27.135 2.606 38.953 1.00 94.75 212 ILE A C 1
ATOM 1672 O O . ILE A 1 212 ? -28.315 2.647 39.287 1.00 94.75 212 ILE A O 1
ATOM 1676 N N . ASN A 1 213 ? -26.590 3.465 38.088 1.00 94.81 213 ASN A N 1
ATOM 1677 C CA . ASN A 1 213 ? -27.325 4.608 37.544 1.00 94.81 213 ASN A CA 1
ATOM 1678 C C . ASN A 1 213 ? -28.567 4.155 36.759 1.00 94.81 213 ASN A C 1
ATOM 1680 O O . ASN A 1 213 ? -29.653 4.680 36.972 1.00 94.81 213 ASN A O 1
ATOM 1684 N N . ASN A 1 214 ? -28.438 3.121 35.918 1.00 94.62 214 ASN A N 1
ATOM 1685 C CA . ASN A 1 214 ? -29.569 2.555 35.177 1.00 94.62 214 ASN A CA 1
ATOM 1686 C C . ASN A 1 214 ? -30.647 1.990 36.118 1.00 94.62 214 ASN A C 1
ATOM 1688 O O . ASN A 1 214 ? -31.839 2.120 35.857 1.00 94.62 214 ASN A O 1
ATOM 1692 N N . LYS A 1 215 ? -30.242 1.376 37.238 1.00 94.12 215 LYS A N 1
ATOM 1693 C CA . LYS A 1 215 ? -31.182 0.867 38.237 1.00 94.12 215 LYS A CA 1
ATOM 1694 C C . LYS A 1 215 ? -31.906 1.994 38.971 1.00 94.12 215 LYS A C 1
ATOM 1696 O O . LYS A 1 215 ? -33.103 1.851 39.197 1.00 94.12 215 LYS A O 1
ATOM 1701 N N . GLU A 1 216 ? -31.208 3.059 39.357 1.00 92.31 216 GLU A N 1
ATOM 1702 C CA . GLU A 1 216 ? -31.818 4.231 40.000 1.00 92.31 216 GLU A CA 1
ATOM 1703 C C . GLU A 1 216 ? -32.819 4.914 39.063 1.00 92.31 216 GLU A C 1
ATOM 1705 O O . GLU A 1 216 ? -33.967 5.116 39.453 1.00 92.31 216 GLU A O 1
ATOM 1710 N N . GLU A 1 217 ? -32.430 5.148 37.808 1.00 92.69 217 GLU A N 1
ATOM 1711 C CA . GLU A 1 217 ? -33.294 5.731 36.777 1.00 92.69 217 GLU A CA 1
ATOM 1712 C C . GLU A 1 217 ? -34.552 4.881 36.534 1.00 92.69 217 GLU A C 1
ATOM 1714 O O . GLU A 1 217 ? -35.667 5.408 36.521 1.00 92.69 217 GLU A O 1
ATOM 1719 N N . ASN A 1 218 ? -34.404 3.555 36.429 1.00 91.31 218 ASN A N 1
ATOM 1720 C CA . ASN A 1 218 ? -35.550 2.657 36.286 1.00 91.31 218 ASN A CA 1
ATOM 1721 C C . ASN A 1 218 ? -36.483 2.735 37.504 1.00 91.31 218 ASN A C 1
ATOM 1723 O O . ASN A 1 218 ? -37.695 2.839 37.329 1.00 91.31 218 ASN A O 1
ATOM 1727 N N . LEU A 1 219 ? -35.944 2.750 38.727 1.00 91.12 219 LEU A N 1
ATOM 1728 C CA . LEU A 1 219 ? -36.738 2.833 39.960 1.00 91.12 219 LEU A CA 1
ATOM 1729 C C . LEU A 1 219 ? -37.493 4.163 40.084 1.00 91.12 219 LEU A C 1
ATOM 1731 O O . LEU A 1 219 ? -38.645 4.192 40.522 1.00 91.12 219 LEU A O 1
ATOM 1735 N N . GLU A 1 220 ? -36.856 5.271 39.708 1.00 88.06 220 GLU A N 1
ATOM 1736 C CA . GLU A 1 220 ? -37.501 6.584 39.658 1.00 88.06 220 GLU A CA 1
ATOM 1737 C C . GLU A 1 220 ? -38.577 6.643 38.573 1.00 88.06 220 GLU A C 1
ATOM 1739 O O . GLU A 1 220 ? -39.657 7.191 38.813 1.00 88.06 220 GLU A O 1
ATOM 1744 N N . SER A 1 221 ? -38.324 6.037 37.410 1.00 86.69 221 SER A N 1
ATOM 1745 C CA . SER A 1 221 ? -39.303 5.944 36.327 1.00 86.69 221 SER A CA 1
ATOM 1746 C C . SER A 1 221 ? -40.527 5.112 36.731 1.00 86.69 221 SER A C 1
ATOM 1748 O O . SER A 1 221 ? -41.653 5.566 36.536 1.00 86.69 221 SER A O 1
ATOM 1750 N N . GLU A 1 222 ? -40.335 3.964 37.391 1.00 86.25 222 GLU A N 1
ATOM 1751 C CA . GLU A 1 222 ? -41.418 3.128 37.921 1.00 86.25 222 GLU A CA 1
ATOM 1752 C C . GLU A 1 222 ? -42.239 3.896 38.959 1.00 86.25 222 GLU A C 1
ATOM 1754 O O . GLU A 1 222 ? -43.464 3.955 38.862 1.00 86.25 222 GLU A O 1
ATOM 1759 N N . ARG A 1 223 ? -41.577 4.587 39.895 1.00 85.62 223 ARG A N 1
ATOM 1760 C CA . ARG A 1 223 ? -42.263 5.421 40.892 1.00 85.62 223 ARG A CA 1
ATOM 1761 C C . ARG A 1 223 ? -43.047 6.569 40.239 1.00 85.62 223 ARG A C 1
ATOM 1763 O O . ARG A 1 223 ? -44.139 6.906 40.696 1.00 85.62 223 ARG A O 1
ATOM 1770 N N . ARG A 1 224 ? -42.521 7.180 39.173 1.00 82.19 224 ARG A N 1
ATOM 1771 C CA . ARG A 1 224 ? -43.202 8.250 38.419 1.00 82.19 224 ARG A CA 1
ATOM 1772 C C . ARG A 1 224 ? -44.429 7.726 37.662 1.00 82.19 224 ARG A C 1
ATOM 1774 O O . ARG A 1 224 ? -45.449 8.420 37.615 1.00 82.19 224 ARG A O 1
ATOM 1781 N N . LEU A 1 225 ? -44.353 6.507 37.126 1.00 82.12 225 LEU A N 1
ATOM 1782 C CA . LEU A 1 225 ? -45.475 5.803 36.496 1.00 82.12 225 LEU A CA 1
ATOM 1783 C C . LEU A 1 225 ? -46.560 5.438 37.523 1.00 82.12 225 LEU A C 1
ATOM 1785 O O . LEU A 1 225 ? -47.737 5.697 37.278 1.00 82.12 225 LEU A O 1
ATOM 1789 N N . GLU A 1 226 ? -46.178 4.917 38.693 1.00 78.19 226 GLU A N 1
ATOM 1790 C CA . GLU A 1 226 ? -47.110 4.585 39.784 1.00 78.19 226 GLU A CA 1
ATOM 1791 C C . GLU A 1 226 ? -47.851 5.814 40.331 1.00 78.19 226 GLU A C 1
ATOM 1793 O O . GLU A 1 226 ? -49.029 5.732 40.679 1.00 78.19 226 GLU A O 1
ATOM 1798 N N . LEU A 1 227 ? -47.190 6.973 40.364 1.00 78.81 227 LEU A N 1
ATOM 1799 C CA . LEU A 1 227 ? -47.791 8.245 40.777 1.00 78.81 227 LEU A CA 1
ATOM 1800 C C . LEU A 1 227 ? -48.650 8.908 39.680 1.00 78.81 227 LEU A C 1
ATOM 1802 O O . LEU A 1 227 ? -49.182 9.996 39.904 1.00 78.81 227 LEU A O 1
ATOM 1806 N N . GLY A 1 228 ? -48.803 8.282 38.506 1.00 65.81 228 GLY A N 1
ATOM 1807 C CA . GLY A 1 228 ? -49.655 8.779 37.418 1.00 65.81 228 GLY A CA 1
ATOM 1808 C C . GLY A 1 228 ? -49.164 10.081 36.771 1.00 65.81 228 GLY A C 1
ATOM 1809 O O . GLY A 1 228 ? -49.952 10.810 36.172 1.00 65.81 228 GLY A O 1
ATOM 1810 N N . LEU A 1 229 ? -47.871 10.399 36.896 1.00 60.66 229 LEU A N 1
ATOM 1811 C CA . LEU A 1 229 ? -47.260 11.633 36.377 1.00 60.66 229 LEU A CA 1
ATOM 1812 C C . LEU A 1 229 ? -46.719 11.491 34.939 1.00 60.66 229 LEU A C 1
ATOM 1814 O O . LEU A 1 229 ? -46.145 12.439 34.408 1.00 60.66 229 LEU A O 1
ATOM 1818 N N . ALA A 1 230 ? -46.926 10.333 34.307 1.00 57.00 230 ALA A N 1
ATOM 1819 C CA . ALA A 1 230 ? -46.344 9.953 33.018 1.00 57.00 230 ALA A CA 1
ATOM 1820 C C . ALA A 1 230 ? -46.713 10.877 31.837 1.00 57.00 230 ALA A C 1
ATOM 1822 O O . ALA A 1 230 ? -45.924 11.040 30.918 1.00 57.00 230 ALA A O 1
ATOM 1823 N N . ASP A 1 231 ? -47.875 11.537 31.871 1.00 53.06 231 ASP A N 1
ATOM 1824 C CA . ASP A 1 231 ? -48.419 12.258 30.707 1.00 53.06 231 ASP A CA 1
ATOM 1825 C C . ASP A 1 231 ? -47.905 13.702 30.514 1.00 53.06 231 ASP A C 1
ATOM 1827 O O . ASP A 1 231 ? -48.373 14.408 29.611 1.00 53.06 231 ASP A O 1
ATOM 1831 N N . LYS A 1 232 ? -46.992 14.203 31.362 1.00 51.62 232 LYS A N 1
ATOM 1832 C CA . LYS A 1 232 ? -46.577 15.623 31.317 1.00 51.62 232 LYS A CA 1
ATOM 1833 C C . LYS A 1 232 ? -45.234 15.903 30.641 1.00 51.62 232 LYS A C 1
ATOM 1835 O O . LYS A 1 232 ? -45.102 16.991 30.089 1.00 51.62 232 LYS A O 1
ATOM 1840 N N . GLU A 1 233 ? -44.292 14.964 30.614 1.00 49.62 233 GLU A N 1
ATOM 1841 C CA . GLU A 1 233 ? -42.934 15.230 30.098 1.00 49.62 233 GLU A CA 1
ATOM 1842 C C . GLU A 1 233 ? -42.761 14.900 28.606 1.00 49.62 233 GLU A C 1
ATOM 1844 O O . GLU A 1 233 ? -42.074 15.643 27.905 1.00 49.62 233 GLU A O 1
ATOM 1849 N N . ASP A 1 234 ? -43.500 13.927 28.056 1.00 49.88 234 ASP A N 1
ATOM 1850 C CA . ASP A 1 234 ? -43.450 13.613 26.612 1.00 49.88 234 ASP A CA 1
ATOM 1851 C C . ASP A 1 234 ? -43.899 14.792 25.718 1.00 49.88 234 ASP A C 1
ATOM 1853 O O . ASP A 1 234 ? -43.561 14.867 24.535 1.00 49.88 234 ASP A O 1
ATOM 1857 N N . LYS A 1 235 ? -44.643 15.763 26.273 1.00 45.47 235 LYS A N 1
ATOM 1858 C CA . LYS A 1 235 ? -45.026 17.008 25.579 1.00 45.47 235 LYS A CA 1
ATOM 1859 C C . LYS A 1 235 ? -44.003 18.139 25.707 1.00 45.47 235 LYS A C 1
ATOM 1861 O O . LYS A 1 235 ? -44.082 19.084 24.915 1.00 45.47 235 LYS A O 1
ATOM 1866 N N . GLU A 1 236 ? -43.091 18.087 26.677 1.00 44.19 236 GLU A N 1
ATOM 1867 C CA . GLU A 1 236 ? -42.024 19.087 26.819 1.00 44.19 236 GLU A CA 1
ATOM 1868 C C . GLU A 1 236 ? -40.774 18.695 26.023 1.00 44.19 236 GLU A C 1
ATOM 1870 O O . GLU A 1 236 ? -40.232 19.554 25.321 1.00 44.19 236 GLU A O 1
ATOM 1875 N N . GLU A 1 237 ? -40.402 17.410 25.965 1.00 41.34 237 GLU A N 1
ATOM 1876 C CA . GLU A 1 237 ? -39.254 16.980 25.146 1.00 41.34 237 GLU A CA 1
ATOM 1877 C C . GLU A 1 237 ? -39.481 17.146 23.626 1.00 41.34 237 GLU A C 1
ATOM 1879 O O . GLU A 1 237 ? -38.554 17.533 22.904 1.00 41.34 237 GLU A O 1
ATOM 1884 N N . ASP A 1 238 ? -40.707 16.953 23.110 1.00 43.53 238 ASP A N 1
ATOM 1885 C CA . ASP A 1 238 ? -41.018 17.237 21.689 1.00 43.53 238 ASP A CA 1
ATOM 1886 C C . ASP A 1 238 ? -41.039 18.753 21.382 1.00 43.53 238 ASP A C 1
ATOM 1888 O O . ASP A 1 238 ? -40.870 19.180 20.234 1.00 43.53 238 ASP A O 1
ATOM 1892 N N . LYS A 1 239 ? -41.205 19.603 22.407 1.00 42.47 239 LYS A N 1
ATOM 1893 C CA . LYS A 1 239 ? -41.156 21.068 22.271 1.00 42.47 239 LYS A CA 1
ATOM 1894 C C . LYS A 1 239 ? -39.725 21.599 22.211 1.00 42.47 239 LYS A C 1
ATOM 1896 O O . LYS A 1 239 ? -39.477 22.525 21.433 1.00 42.47 239 LYS A O 1
ATOM 1901 N N . ASP A 1 240 ? -38.794 21.011 22.960 1.00 43.03 240 ASP A N 1
ATOM 1902 C CA . ASP A 1 240 ? -37.383 21.417 22.918 1.00 43.03 240 ASP A CA 1
ATOM 1903 C C . ASP A 1 240 ? -36.645 20.877 21.685 1.00 43.03 240 ASP A C 1
ATOM 1905 O O . ASP A 1 240 ? -35.852 21.608 21.082 1.00 43.03 240 ASP A O 1
ATOM 1909 N N . LYS A 1 241 ? -36.998 19.684 21.181 1.00 44.62 241 LYS A N 1
ATOM 1910 C CA . LYS A 1 241 ? -36.477 19.208 19.882 1.00 44.62 241 LYS A CA 1
ATOM 1911 C C . LYS A 1 241 ? -36.938 20.060 18.689 1.00 44.62 241 LYS A C 1
ATOM 1913 O O . LYS A 1 241 ? -36.175 20.211 17.739 1.00 44.62 241 LYS A O 1
ATOM 1918 N N . LYS A 1 242 ? -38.126 20.683 18.741 1.00 41.25 242 LYS A N 1
ATOM 1919 C CA . LYS A 1 242 ? -38.604 21.628 17.703 1.00 41.25 242 LYS A CA 1
ATOM 1920 C C . LYS A 1 242 ? -37.998 23.032 17.795 1.00 41.25 242 LYS A C 1
ATOM 1922 O O . LYS A 1 242 ? -37.946 23.723 16.781 1.00 41.25 242 LYS A O 1
ATOM 1927 N N . LYS A 1 243 ? -37.533 23.474 18.970 1.00 38.41 243 LYS A N 1
ATOM 1928 C CA . LYS A 1 243 ? -36.852 24.776 19.121 1.00 38.41 243 LYS A CA 1
ATOM 1929 C C . LYS A 1 243 ? -35.409 24.758 18.617 1.00 38.41 243 LYS A C 1
ATOM 1931 O O . LYS A 1 243 ? -34.939 25.785 18.139 1.00 38.41 243 LYS A O 1
ATOM 1936 N N . ALA A 1 244 ? -34.735 23.609 18.659 1.00 35.09 244 ALA A N 1
ATOM 1937 C CA . ALA A 1 244 ? -33.372 23.468 18.143 1.00 35.09 244 ALA A CA 1
ATOM 1938 C C . ALA A 1 244 ? -33.287 23.409 16.600 1.00 35.09 244 ALA A C 1
ATOM 1940 O O . ALA A 1 244 ? -32.213 23.611 16.045 1.00 35.09 244 ALA A O 1
ATOM 1941 N N . SER A 1 245 ? -34.402 23.173 15.894 1.00 33.34 245 SER A N 1
ATOM 1942 C CA . SER A 1 245 ? -34.450 23.109 14.422 1.00 33.34 245 SER A CA 1
ATOM 1943 C C . SER A 1 245 ? -35.049 24.359 13.753 1.00 33.34 245 SER A C 1
ATOM 1945 O O . SER A 1 245 ? -35.411 24.302 12.581 1.00 33.34 245 SER A O 1
ATOM 1947 N N . GLY A 1 246 ? -35.238 25.457 14.496 1.00 29.20 246 GLY A N 1
ATOM 1948 C CA . GLY A 1 246 ? -36.057 26.602 14.076 1.00 29.20 246 GLY A CA 1
ATOM 1949 C C . GLY A 1 246 ? -35.321 27.861 13.607 1.00 29.20 246 GLY A C 1
ATOM 1950 O O . GLY A 1 246 ? -36.001 28.816 13.242 1.00 29.20 246 GLY A O 1
ATOM 1951 N N . ASP A 1 247 ? -33.986 27.896 13.598 1.00 27.92 247 ASP A N 1
ATOM 1952 C CA . ASP A 1 247 ? -33.227 29.088 13.185 1.00 27.92 247 ASP A CA 1
ATOM 1953 C C . ASP A 1 247 ? -32.420 28.833 11.908 1.00 27.92 247 ASP A C 1
ATOM 1955 O O . ASP A 1 247 ? -31.208 28.658 11.943 1.00 27.92 247 ASP A O 1
ATOM 1959 N N . ALA A 1 248 ? -33.130 28.722 10.780 1.00 31.50 248 ALA A N 1
ATOM 1960 C CA . ALA A 1 248 ? -32.649 29.105 9.448 1.00 31.50 248 ALA A CA 1
ATOM 1961 C C . ALA A 1 248 ? -33.724 28.819 8.387 1.00 31.50 248 ALA A C 1
ATOM 1963 O O . ALA A 1 248 ? -33.638 27.824 7.673 1.00 31.50 248 ALA A O 1
ATOM 1964 N N . SER A 1 249 ? -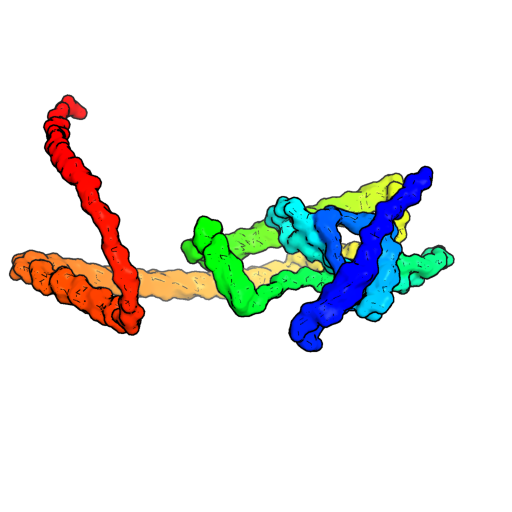34.715 29.705 8.233 1.00 30.44 249 SER A N 1
ATOM 1965 C CA . SER A 1 249 ? -35.260 30.000 6.894 1.00 30.44 249 SER A CA 1
ATOM 1966 C C . SER A 1 249 ? -36.271 31.148 6.896 1.00 30.44 249 SER A C 1
ATOM 1968 O O . SER A 1 249 ? -37.338 31.023 7.495 1.00 30.44 249 SER A O 1
ATOM 1970 N N . ALA A 1 250 ? -35.985 32.197 6.121 1.00 28.27 250 ALA A N 1
ATOM 1971 C CA . ALA A 1 250 ? -36.923 32.853 5.194 1.00 28.27 250 ALA A CA 1
ATOM 1972 C C . ALA A 1 250 ? -36.145 33.842 4.295 1.00 28.27 250 ALA A C 1
ATOM 1974 O O . ALA A 1 250 ? -35.120 34.344 4.763 1.00 28.27 250 ALA A O 1
ATOM 1975 N N . PRO A 1 251 ? -36.599 34.183 3.063 1.00 33.16 251 PRO A N 1
ATOM 1976 C CA . PRO A 1 251 ? -37.908 33.899 2.432 1.00 33.16 251 PRO A CA 1
ATOM 1977 C C . PRO A 1 251 ? -37.790 33.125 1.087 1.00 33.16 251 PRO A C 1
ATOM 1979 O O . PRO A 1 251 ? -36.832 33.288 0.344 1.00 33.16 251 PRO A O 1
ATOM 1982 N N . SER A 1 252 ? -38.615 32.112 0.794 1.00 27.14 252 SER A N 1
ATOM 1983 C CA . SER A 1 252 ? -39.958 32.122 0.164 1.00 27.14 252 SER A CA 1
ATOM 1984 C C . SER A 1 252 ? -40.077 32.723 -1.255 1.00 27.14 252 SER A C 1
ATOM 1986 O O . SER A 1 252 ? -40.048 33.940 -1.408 1.00 27.14 252 SER A O 1
ATOM 1988 N N . THR A 1 253 ? -40.376 31.865 -2.242 1.00 25.41 253 THR A N 1
ATOM 1989 C CA . THR A 1 253 ? -41.312 32.077 -3.381 1.00 25.41 253 THR A CA 1
ATOM 1990 C C . THR A 1 253 ? -41.976 30.702 -3.653 1.00 25.41 253 THR A C 1
ATOM 1992 O O . THR A 1 253 ? -41.255 29.716 -3.757 1.00 25.41 253 THR A O 1
ATOM 1995 N N . ALA A 1 254 ? -43.264 30.493 -3.314 1.00 27.56 254 ALA A N 1
ATOM 1996 C CA . ALA A 1 254 ? -44.468 30.513 -4.187 1.00 27.56 254 ALA A CA 1
ATOM 1997 C C . ALA A 1 254 ? -44.309 29.617 -5.447 1.00 27.56 254 ALA A C 1
ATOM 1999 O O . ALA A 1 254 ? -43.342 29.801 -6.171 1.00 27.56 254 ALA A O 1
ATOM 2000 N N . ASP A 1 255 ? -45.130 28.608 -5.783 1.00 28.03 255 ASP A N 1
ATOM 2001 C CA . ASP A 1 255 ? -46.596 28.439 -5.713 1.00 28.03 255 ASP A CA 1
ATOM 2002 C C . ASP A 1 255 ? -47.031 26.936 -5.817 1.00 28.03 255 ASP A C 1
ATOM 2004 O O . ASP A 1 255 ? -46.182 26.075 -6.065 1.00 28.03 255 ASP A O 1
ATOM 2008 N N . PRO A 1 256 ? -48.328 26.594 -5.611 1.00 40.88 256 PRO A N 1
ATOM 2009 C CA . PRO A 1 256 ? -48.845 25.241 -5.345 1.00 40.88 256 PRO A CA 1
ATOM 2010 C C . PRO A 1 256 ? -49.518 24.574 -6.561 1.00 40.88 256 PRO A C 1
ATOM 2012 O O . PRO A 1 256 ? -50.015 25.279 -7.426 1.00 40.88 256 PRO A O 1
ATOM 2015 N N . GLU A 1 257 ? -49.678 23.238 -6.565 1.00 26.12 257 GLU A N 1
ATOM 2016 C CA . GLU A 1 257 ? -50.941 22.614 -7.011 1.00 26.12 257 GLU A CA 1
ATOM 2017 C C . GLU A 1 257 ? -51.058 21.091 -6.781 1.00 26.12 257 GLU A C 1
ATOM 2019 O O . GLU A 1 257 ? -50.263 20.279 -7.241 1.00 26.12 257 GLU A O 1
ATOM 2024 N N . ASN A 1 258 ? -52.206 20.759 -6.187 1.00 27.78 258 ASN A N 1
ATOM 2025 C CA . ASN A 1 258 ? -53.112 19.660 -6.516 1.00 27.78 258 ASN A CA 1
ATOM 2026 C C . ASN A 1 258 ? -53.128 18.369 -5.677 1.00 27.78 258 ASN A C 1
ATOM 2028 O O . ASN A 1 258 ? -52.152 17.670 -5.430 1.00 27.78 258 ASN A O 1
ATOM 2032 N N . ALA A 1 259 ? -54.362 18.083 -5.278 1.00 29.14 259 ALA A N 1
ATOM 2033 C CA . ALA A 1 259 ? -54.842 17.045 -4.397 1.00 29.14 259 ALA A CA 1
ATOM 2034 C C . ALA A 1 259 ? -55.526 15.912 -5.186 1.00 29.14 259 ALA A C 1
ATOM 2036 O O . ALA A 1 259 ? -55.770 16.035 -6.386 1.00 29.14 259 ALA A O 1
ATOM 2037 N N . LYS A 1 260 ? -55.989 14.911 -4.417 1.00 28.80 260 LYS A N 1
ATOM 2038 C CA . LYS A 1 260 ? -56.940 13.805 -4.707 1.00 28.80 260 LYS A CA 1
ATOM 2039 C C . LYS A 1 260 ? -56.242 12.449 -4.854 1.00 28.80 260 LYS A C 1
ATOM 2041 O O . LYS A 1 260 ? -55.311 12.319 -5.626 1.00 28.80 260 LYS A O 1
ATOM 2046 N N . GLY A 1 261 ? -56.660 11.382 -4.176 1.00 27.31 261 GLY A N 1
ATOM 2047 C CA . GLY A 1 261 ? -57.815 11.127 -3.305 1.00 27.31 261 GLY A CA 1
ATOM 2048 C C . GLY A 1 261 ? -57.498 9.918 -2.406 1.00 27.31 261 GLY A C 1
ATOM 2049 O O . GLY A 1 261 ? -56.595 9.153 -2.715 1.00 27.31 261 GLY A O 1
ATOM 2050 N N . ARG A 1 262 ? -58.067 9.842 -1.192 1.00 30.25 262 ARG A N 1
ATOM 2051 C CA . ARG A 1 262 ? -59.290 9.063 -0.870 1.00 30.25 262 ARG A CA 1
ATOM 2052 C C . ARG A 1 262 ? -59.156 7.586 -1.275 1.00 30.25 262 ARG A C 1
ATOM 2054 O O . ARG A 1 262 ? -58.922 7.310 -2.437 1.00 30.25 262 ARG A O 1
ATOM 2061 N N . ASN A 1 263 ? -59.432 6.593 -0.444 1.00 28.55 263 ASN A N 1
ATOM 2062 C CA . ASN A 1 263 ? -59.948 6.494 0.922 1.00 28.55 263 ASN A CA 1
ATOM 2063 C C . ASN A 1 263 ? -59.845 4.990 1.292 1.00 28.55 263 ASN A C 1
ATOM 2065 O O . ASN A 1 263 ? -59.777 4.185 0.371 1.00 28.55 263 ASN A O 1
ATOM 2069 N N . ALA A 1 264 ? -59.885 4.677 2.594 1.00 31.05 264 ALA A N 1
ATOM 2070 C CA . ALA A 1 264 ? -60.501 3.516 3.281 1.00 31.05 264 ALA A CA 1
ATOM 2071 C C . ALA A 1 264 ? -60.536 2.111 2.599 1.00 31.05 264 ALA A C 1
ATOM 2073 O O . ALA A 1 264 ? -60.840 1.971 1.426 1.00 31.05 264 ALA A O 1
ATOM 2074 N N . ASP A 1 265 ? -60.363 0.981 3.289 1.00 28.02 265 ASP A N 1
ATOM 2075 C CA . ASP A 1 265 ? -61.067 0.612 4.523 1.00 28.02 265 ASP A CA 1
ATOM 2076 C C . ASP A 1 265 ? -60.570 -0.740 5.101 1.00 28.02 265 ASP A C 1
ATOM 2078 O O . ASP A 1 265 ? -60.056 -1.589 4.377 1.00 28.02 265 ASP A O 1
ATOM 2082 N N . ALA A 1 266 ? -60.767 -0.891 6.415 1.00 29.44 266 ALA A N 1
ATOM 2083 C CA . ALA A 1 266 ? -60.969 -2.087 7.248 1.00 29.44 266 ALA A CA 1
ATOM 2084 C C . ALA A 1 266 ? -60.431 -3.486 6.844 1.00 29.44 266 ALA A C 1
ATOM 2086 O O . ALA A 1 266 ? -60.979 -4.189 6.004 1.00 29.44 266 ALA A O 1
ATOM 2087 N N . GLY A 1 267 ? -59.515 -3.997 7.680 1.00 26.88 267 GLY A N 1
ATOM 2088 C CA . GLY A 1 267 ? -59.883 -4.886 8.796 1.00 26.88 267 GLY A CA 1
ATOM 2089 C C . GLY A 1 267 ? -60.095 -6.386 8.526 1.00 26.88 267 GLY A C 1
ATOM 2090 O O . GLY A 1 267 ? -61.054 -6.777 7.876 1.00 26.88 267 GLY A O 1
ATOM 2091 N N . LYS A 1 268 ? -59.327 -7.237 9.229 1.00 31.48 268 LYS A N 1
ATOM 2092 C CA . LYS A 1 268 ? -59.885 -8.318 10.074 1.00 31.48 268 LYS A CA 1
ATOM 2093 C C . LYS A 1 268 ? -58.825 -9.024 10.927 1.00 31.48 268 LYS A C 1
ATOM 2095 O O . LYS A 1 268 ? -57.842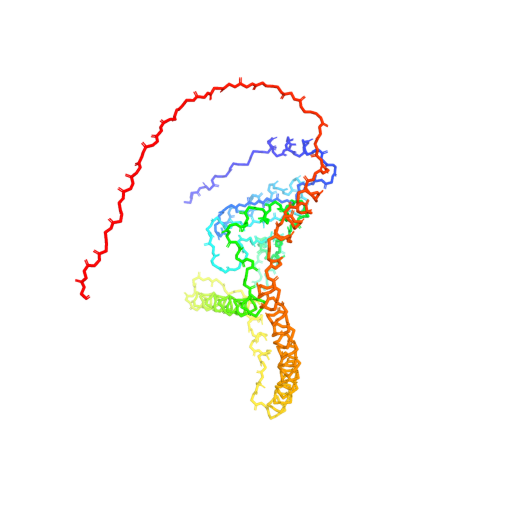 -9.547 10.419 1.00 31.48 268 LYS A O 1
ATOM 2100 N N . LYS A 1 269 ? -59.105 -9.084 12.234 1.00 34.25 269 LYS A N 1
ATOM 2101 C CA . LYS A 1 269 ? -58.612 -10.103 13.171 1.00 34.25 269 LYS A CA 1
ATOM 2102 C C . LYS A 1 269 ? -59.180 -11.476 12.791 1.00 34.25 269 LYS A C 1
ATOM 2104 O O . LYS A 1 269 ? -60.361 -11.559 12.455 1.00 34.25 269 LYS A O 1
ATOM 2109 N N . SER A 1 270 ? -58.414 -12.535 13.031 1.00 31.91 270 SER A N 1
ATOM 2110 C CA . SER A 1 270 ? -58.964 -13.818 13.483 1.00 31.91 270 SER A CA 1
ATOM 2111 C C . SER A 1 270 ? -57.922 -14.600 14.279 1.00 31.91 270 SER A C 1
ATOM 2113 O O . SER A 1 270 ? -56.855 -14.937 13.777 1.00 31.91 270 SER A O 1
ATOM 2115 N N . ASP A 1 271 ? -58.290 -14.838 15.531 1.00 34.53 271 ASP A N 1
ATOM 2116 C CA . ASP A 1 271 ? -57.694 -15.723 16.522 1.00 34.53 271 ASP A CA 1
ATOM 2117 C C . ASP A 1 271 ? -57.797 -17.218 16.151 1.00 34.53 271 ASP A C 1
ATOM 2119 O O . ASP A 1 271 ? -58.811 -17.634 15.588 1.00 34.53 271 ASP A O 1
ATOM 2123 N N . LYS A 1 272 ? -56.831 -17.989 16.694 1.00 34.31 272 LYS A N 1
ATOM 2124 C CA . LYS A 1 272 ? -56.906 -19.389 17.199 1.00 34.31 272 LYS A CA 1
ATOM 2125 C C . LYS A 1 272 ? -56.967 -20.570 16.198 1.00 34.31 272 LYS A C 1
ATOM 2127 O O . LYS A 1 272 ? -57.368 -20.391 15.057 1.00 34.31 272 LYS A O 1
ATOM 2132 N N . PRO A 1 273 ? -56.789 -21.831 16.664 1.00 47.16 273 PRO A N 1
ATOM 2133 C CA . PRO A 1 273 ? -55.823 -22.355 17.653 1.00 47.16 273 PRO A CA 1
ATOM 2134 C C . PRO A 1 273 ? -55.186 -23.709 17.226 1.00 47.16 273 PRO A C 1
ATOM 2136 O O . PRO A 1 273 ? -55.813 -24.488 16.511 1.00 47.16 273 PRO A O 1
ATOM 2139 N N . ASN A 1 274 ? -53.996 -24.030 17.744 1.00 35.84 274 ASN A N 1
ATOM 2140 C CA . ASN A 1 274 ? -53.661 -25.278 18.465 1.00 35.84 274 ASN A CA 1
ATOM 2141 C C . ASN A 1 274 ? -52.234 -25.181 19.013 1.00 35.84 274 ASN A C 1
ATOM 2143 O O . ASN A 1 274 ? -51.371 -24.668 18.268 1.00 35.84 274 ASN A O 1
#

Foldseek 3Di:
DDDDDDDDDVVVVVVVQVVPPDPPDAQQADEDQDQDDDPCVVVVRVVCCVRHVWHKYWYAHPDDDPADDRIWIWTWDFDDDPVNDPTDTDTDTDDDDDDDDPVVVVVVCVVCVVPDDPPDDPVNVVVVVVVRVVVVVVVVVVVVVVVVVCVVVVVDPDDVVVVVVVVVVVVPPDDCPDPVNVVVVVVVVVVVVVVVVVVVVVVVVVVVVVVVVVVVVVVVVVVCVVVVVPPPVVVVVVVVVVVVVPPDDDDDDDDDDDDDDDDDDDDDDDDDDD

pLDDT: mean 77.02, std 20.79, range [25.41, 96.69]

Organism: NCBI:txid278681